Protein AF-0000000069762187 (afdb_homodimer)

pLDDT: mean 85.3, std 19.27, range [26.23, 98.12]

Solvent-accessible surface area (backbone atoms only — not comparable to full-atom values): 10262 Å² total; per-residue (Å²): 130,80,72,74,72,87,54,80,56,57,68,64,55,54,46,49,44,20,50,50,36,37,55,26,63,79,28,86,85,32,44,33,65,67,58,53,38,57,59,43,38,56,59,40,73,83,65,48,55,64,58,53,52,53,52,41,66,73,34,62,72,37,28,42,82,42,80,40,71,62,80,96,56,56,38,64,22,38,30,64,42,63,66,64,68,36,63,76,116,128,78,78,73,70,86,52,80,56,57,67,64,55,54,48,49,44,19,51,51,36,37,56,26,63,79,28,84,86,32,44,33,64,68,58,53,38,59,58,45,41,56,59,40,74,83,66,48,56,64,59,52,50,54,53,40,67,73,34,62,71,36,30,42,81,42,80,39,71,62,80,95,57,55,39,65,22,38,30,64,42,64,64,67,71,34,61,80,119

InterPro domains:
  IPR038876 Ecto-NOX disulfide-thiol exchanger 1/2 [PTHR16001] (3-88)
  IPR060245 Ecto-NOX disulfide-thiol exchanger 1/2, C-terminal helix-turn-helix domain [PF27602] (10-77)

Sequence (178 aa):
MEKRSHGLKSEKEALLIGIISTFLHVHPFGANIEYLWSYMQQLDSKISANEIETLLMRLPRMFKQEFTGVGATLEKRWKLCAFEGIKTAMEKRSHGLKSEKEALLIGIISTFLHVHPFGANIEYLWSYMQQLDSKISANEIETLLMRLPRMFKQEFTGVGATLEKRWKLCAFEGIKTA

Secondary structure (DSSP, 8-state):
--------S-HHHHHHHHHHHHHHHT-TT-B-HHHHHHHHHTT-TT--HHHHHHHHHT-TTTEEEEEESSGGG-EEEEEE-TTGGGS--/--------S-HHHHHHHHHHHHHHHT-TT-B-HHHHHHHHHTT-TT--HHHHHHHHHT-TTTEEEEEESSGGG-EEEEEE-TTTTTS--

Nearest PDB structures (foldseek):
  6dk4-assembly1_A  TM=8.066E-01  e=3.860E-02  Campylobacter jejuni
  4lmy-assembly1_B  TM=7.354E-01  e=7.936E-02  Streptococcus pyogenes NS88.2
  2o03-assembly1_A-2  TM=7.234E-01  e=1.101E-01  Mycobacterium tuberculosis
  4i7h-assembly1_A  TM=7.297E-01  e=1.340E-01  Streptococcus pyogenes MGAS315
  4ray-assembly1_A  TM=6.868E-01  e=1.528E-01  Magnetospirillum gryphiswaldense MSR-1 v2

Radius of gyration: 17.26 Å; Cα contacts (8 Å, |Δi|>4): 233; chains: 2; bounding box: 38×64×40 Å

Organism: Rousettus aegyptiacus (NCBI:txid9407)

Structure (mmCIF, N/CA/C/O backbone):
data_AF-0000000069762187-model_v1
#
loop_
_entity.id
_entity.type
_entity.pdbx_description
1 polymer 'Ecto-NOX disulfide-thiol exchanger 1'
#
loop_
_atom_site.group_PDB
_atom_site.id
_atom_site.type_symbol
_atom_site.label_atom_id
_atom_site.label_alt_id
_atom_site.label_comp_id
_atom_site.label_asym_id
_atom_site.label_entity_id
_atom_site.label_seq_id
_atom_site.pdbx_PDB_ins_code
_atom_site.Cartn_x
_atom_site.Cartn_y
_atom_site.Cartn_z
_atom_site.occupancy
_atom_site.B_iso_or_equiv
_atom_site.auth_seq_id
_atom_site.auth_comp_id
_atom_site.auth_asym_id
_atom_site.auth_atom_id
_atom_site.pdbx_PDB_model_num
ATOM 1 N N . MET A 1 1 ? 20.609 -14.359 21.047 1 26.23 1 MET A N 1
ATOM 2 C CA . MET A 1 1 ? 20.906 -13 20.609 1 26.23 1 MET A CA 1
ATOM 3 C C . MET A 1 1 ? 19.859 -12.508 19.609 1 26.23 1 MET A C 1
ATOM 5 O O . MET A 1 1 ? 19.656 -13.125 18.562 1 26.23 1 MET A O 1
ATOM 9 N N . GLU A 1 2 ? 18.688 -12.008 20.047 1 29.98 2 GLU A N 1
ATOM 10 C CA . GLU A 1 2 ? 17.438 -11.836 19.312 1 29.98 2 GLU A CA 1
ATOM 11 C C . GLU A 1 2 ? 17.609 -10.852 18.156 1 29.98 2 GLU A C 1
ATOM 13 O O . GLU A 1 2 ? 18.047 -9.719 18.359 1 29.98 2 GLU A O 1
ATOM 18 N N . LYS A 1 3 ? 18.25 -11.383 17.062 1 32.78 3 LYS A N 1
ATOM 19 C CA . LYS A 1 3 ? 18.562 -10.562 15.898 1 32.78 3 LYS A CA 1
ATOM 20 C C . LYS A 1 3 ? 17.516 -9.477 15.688 1 32.78 3 LYS A C 1
ATOM 22 O O . LYS A 1 3 ? 16.312 -9.75 15.742 1 32.78 3 LYS A O 1
ATOM 27 N N . ARG A 1 4 ? 17.75 -8.391 16.188 1 33.75 4 ARG A N 1
ATOM 28 C CA . ARG A 1 4 ? 17.016 -7.141 16.016 1 33.75 4 ARG A CA 1
ATOM 29 C C . ARG A 1 4 ? 16.547 -6.984 14.578 1 33.75 4 ARG A C 1
ATOM 31 O O . ARG A 1 4 ? 17.359 -6.766 13.672 1 33.75 4 ARG A O 1
ATOM 38 N N . SER A 1 5 ? 15.828 -7.902 14.055 1 37.94 5 SER A N 1
ATOM 39 C CA . SER A 1 5 ? 15.258 -7.82 12.711 1 37.94 5 SER A CA 1
ATOM 40 C C . SER A 1 5 ? 14.945 -6.375 12.328 1 37.94 5 SER A C 1
ATOM 42 O O . SER A 1 5 ? 14.289 -5.652 13.078 1 37.94 5 SER A O 1
ATOM 44 N N . HIS A 1 6 ? 15.836 -5.594 11.828 1 39.47 6 HIS A N 1
ATOM 45 C CA . HIS A 1 6 ? 15.883 -4.25 11.258 1 39.47 6 HIS A CA 1
ATOM 46 C C . HIS A 1 6 ? 14.609 -3.936 10.484 1 39.47 6 HIS A C 1
ATOM 48 O O . HIS A 1 6 ? 14.594 -4.008 9.25 1 39.47 6 HIS A O 1
ATOM 54 N N . GLY A 1 7 ? 13.547 -4.516 10.695 1 43 7 GLY A N 1
ATOM 55 C CA . GLY A 1 7 ? 12.219 -4.586 10.125 1 43 7 GLY A CA 1
ATOM 56 C C . GLY A 1 7 ? 11.586 -3.223 9.906 1 43 7 GLY A C 1
ATOM 57 O O . GLY A 1 7 ? 12.109 -2.211 10.375 1 43 7 GLY A O 1
ATOM 58 N N . LEU A 1 8 ? 10.609 -3.193 8.859 1 53.66 8 LEU A N 1
ATOM 59 C CA . LEU A 1 8 ? 9.797 -1.998 8.664 1 53.66 8 LEU A CA 1
ATOM 60 C C . LEU A 1 8 ? 9.492 -1.324 10 1 53.66 8 LEU A C 1
ATOM 62 O O . LEU A 1 8 ? 9.148 -1.995 10.977 1 53.66 8 LEU A O 1
ATOM 66 N N . LYS A 1 9 ? 10.234 -0.37 10.516 1 60.59 9 LYS A N 1
ATOM 67 C CA . LYS A 1 9 ? 9.719 0.243 11.734 1 60.59 9 LYS A CA 1
ATOM 68 C C . LYS A 1 9 ? 8.273 -0.166 11.992 1 60.59 9 LYS A C 1
ATOM 70 O O . LYS A 1 9 ? 7.699 -0.95 11.227 1 60.59 9 LYS A O 1
ATOM 75 N N . SER A 1 10 ? 7.191 0.671 12.258 1 76.31 10 SER A N 1
ATOM 76 C CA . SER A 1 10 ? 5.875 0.493 12.859 1 76.31 10 SER A CA 1
ATOM 77 C C . SER A 1 10 ? 4.91 -0.184 11.891 1 76.31 10 SER A C 1
ATOM 79 O O . SER A 1 10 ? 4.805 0.219 10.734 1 76.31 10 SER A O 1
ATOM 81 N N . GLU A 1 11 ? 4.559 -1.462 12.172 1 83.62 11 GLU A N 1
ATOM 82 C CA . GLU A 1 11 ? 3.482 -2.146 11.461 1 83.62 11 GLU A CA 1
ATOM 83 C C . GLU A 1 11 ? 2.32 -1.198 11.172 1 83.62 11 GLU A C 1
ATOM 85 O O . GLU A 1 11 ? 1.659 -1.312 10.141 1 83.62 11 GLU A O 1
ATOM 90 N N . LYS A 1 12 ? 2.191 -0.27 12.078 1 85.31 12 LYS A N 1
ATOM 91 C CA . LYS A 1 12 ? 1.136 0.718 11.875 1 85.31 12 LYS A CA 1
ATOM 92 C C . LYS A 1 12 ? 1.424 1.592 10.656 1 85.31 12 LYS A C 1
ATOM 94 O O . LYS A 1 12 ? 0.527 1.866 9.859 1 85.31 12 LYS A O 1
ATOM 99 N N . GLU A 1 13 ? 2.65 1.965 10.539 1 90.12 13 GLU A N 1
ATOM 100 C CA . GLU A 1 13 ? 3.033 2.781 9.391 1 90.12 13 GLU A CA 1
ATOM 101 C C . GLU A 1 13 ? 2.906 1.995 8.094 1 90.12 13 GLU A C 1
ATOM 103 O O . GLU A 1 13 ? 2.432 2.523 7.086 1 90.12 13 GLU A O 1
ATOM 108 N N . ALA A 1 14 ? 3.379 0.746 8.156 1 92.81 14 ALA A N 1
ATOM 109 C CA . ALA A 1 14 ? 3.24 -0.112 6.98 1 92.81 14 ALA A CA 1
ATOM 110 C C . ALA A 1 14 ? 1.775 -0.26 6.582 1 92.81 14 ALA A C 1
ATOM 112 O O . ALA A 1 14 ? 1.44 -0.198 5.395 1 92.81 14 ALA A O 1
ATOM 113 N N . LEU A 1 15 ? 0.919 -0.432 7.57 1 92.56 15 LEU A N 1
ATOM 114 C CA . LEU A 1 15 ? -0.514 -0.539 7.324 1 92.56 15 LEU A CA 1
ATOM 115 C C . LEU A 1 15 ? -1.047 0.727 6.66 1 92.56 15 LEU A C 1
ATOM 117 O O . LEU A 1 15 ? -1.783 0.654 5.672 1 92.56 15 LEU A O 1
ATOM 121 N N . LEU A 1 16 ? -0.635 1.864 7.148 1 94.25 16 LEU A N 1
ATOM 122 C CA . LEU A 1 16 ? -1.081 3.135 6.59 1 94.25 16 LEU A CA 1
ATOM 123 C C . LEU A 1 16 ? -0.615 3.283 5.145 1 94.25 16 LEU A C 1
ATOM 125 O O . LEU A 1 16 ? -1.393 3.682 4.273 1 94.25 16 LEU A O 1
ATOM 129 N N . ILE A 1 17 ? 0.61 2.914 4.887 1 96.06 17 ILE A N 1
ATOM 130 C CA . ILE A 1 17 ? 1.164 3.018 3.543 1 96.06 17 ILE A CA 1
ATOM 131 C C . ILE A 1 17 ? 0.35 2.152 2.582 1 96.06 17 ILE A C 1
ATOM 133 O O . ILE A 1 17 ? -0.03 2.605 1.5 1 96.06 17 ILE A O 1
ATOM 137 N N . GLY A 1 18 ? 0.101 0.895 2.973 1 96.94 18 GLY A N 1
ATOM 138 C CA . GLY A 1 18 ? -0.66 -0.008 2.125 1 96.94 18 GLY A CA 1
ATOM 139 C C . GLY A 1 18 ? -2.064 0.488 1.835 1 96.94 18 GLY A C 1
ATOM 140 O O . GLY A 1 18 ? -2.506 0.482 0.684 1 96.94 18 GLY A O 1
ATOM 141 N N . ILE A 1 19 ? -2.734 0.989 2.869 1 96.56 19 ILE A N 1
ATOM 142 C CA . ILE A 1 19 ? -4.125 1.407 2.748 1 96.56 19 ILE A CA 1
ATOM 143 C C . ILE A 1 19 ? -4.207 2.699 1.937 1 96.56 19 ILE A C 1
ATOM 145 O O . ILE A 1 19 ? -5.035 2.818 1.03 1 96.56 19 ILE A O 1
ATOM 149 N N . ILE A 1 20 ? -3.322 3.607 2.225 1 97.69 20 ILE A N 1
ATOM 150 C CA . ILE A 1 20 ? -3.332 4.879 1.511 1 97.69 20 ILE A CA 1
ATOM 151 C C . ILE A 1 20 ? -2.988 4.648 0.041 1 97.69 20 ILE A C 1
ATOM 153 O O . ILE A 1 20 ? -3.598 5.25 -0.847 1 97.69 20 ILE A O 1
ATOM 157 N N . SER A 1 21 ? -2.014 3.789 -0.252 1 97.81 21 SER A N 1
ATOM 158 C CA . SER A 1 21 ? -1.661 3.467 -1.631 1 97.81 21 SER A CA 1
ATOM 159 C C . SER A 1 21 ? -2.857 2.902 -2.391 1 97.81 21 SER A C 1
ATOM 161 O O . SER A 1 21 ? -3.137 3.318 -3.516 1 97.81 21 SER A O 1
ATOM 163 N N . THR A 1 22 ? -3.555 1.938 -1.767 1 97.75 22 THR A N 1
ATOM 164 C CA . THR A 1 22 ? -4.727 1.335 -2.389 1 97.75 22 THR A CA 1
ATOM 165 C C . THR A 1 22 ? -5.805 2.387 -2.645 1 97.75 22 THR A C 1
ATOM 167 O O . THR A 1 22 ? -6.383 2.436 -3.732 1 97.75 22 THR A O 1
ATOM 170 N N . PHE A 1 23 ? -6.012 3.271 -1.625 1 97.75 23 PHE A N 1
ATOM 171 C CA . PHE A 1 23 ? -7.02 4.324 -1.696 1 97.75 23 PHE A CA 1
ATOM 172 C C . PHE A 1 23 ? -6.715 5.289 -2.834 1 97.75 23 PHE A C 1
ATOM 174 O O . PHE A 1 23 ? -7.59 5.602 -3.643 1 97.75 23 PHE A O 1
ATOM 181 N N . LEU A 1 24 ? -5.496 5.711 -2.949 1 98.12 24 LEU A N 1
ATOM 182 C CA . LEU A 1 24 ? -5.121 6.715 -3.941 1 98.12 24 LEU A CA 1
ATOM 183 C C . LEU A 1 24 ? -5.051 6.098 -5.336 1 98.12 24 LEU A C 1
ATOM 185 O O . LEU A 1 24 ? -5.254 6.789 -6.336 1 98.12 24 LEU A O 1
ATOM 189 N N . HIS A 1 25 ? -4.816 4.812 -5.402 1 97.31 25 HIS A N 1
ATOM 190 C CA . HIS A 1 25 ? -4.781 4.145 -6.699 1 97.31 25 HIS A CA 1
ATOM 191 C C . HIS A 1 25 ? -6.137 4.227 -7.395 1 97.31 25 HIS A C 1
ATOM 193 O O . HIS A 1 25 ? -6.203 4.34 -8.625 1 97.31 25 HIS A O 1
ATOM 199 N N . VAL A 1 26 ? -7.168 4.16 -6.633 1 96.88 26 VAL A N 1
ATOM 200 C CA . VAL A 1 26 ? -8.5 4.203 -7.223 1 96.88 26 VAL A CA 1
ATOM 201 C C . VAL A 1 26 ? -8.984 5.652 -7.309 1 96.88 26 VAL A C 1
ATOM 203 O O . VAL A 1 26 ? -10.125 5.914 -7.688 1 96.88 26 VAL A O 1
ATOM 206 N N . HIS A 1 27 ? -8.203 6.617 -6.914 1 96.81 27 HIS A N 1
ATOM 207 C CA . HIS A 1 27 ? -8.422 8.055 -7.035 1 96.81 27 HIS A CA 1
ATOM 208 C C . HIS A 1 27 ? -7.324 8.711 -7.859 1 96.81 27 HIS A C 1
ATOM 210 O O . HIS A 1 27 ? -6.473 9.422 -7.316 1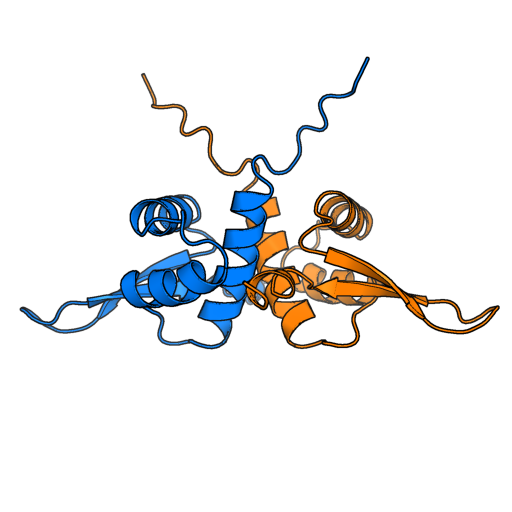 96.81 27 HIS A O 1
ATOM 216 N N . PRO A 1 28 ? -7.305 8.594 -9.164 1 94.44 28 PRO A N 1
ATOM 217 C CA . PRO A 1 28 ? -6.203 9.055 -10.016 1 94.44 28 PRO A CA 1
ATOM 218 C C . PRO A 1 28 ? -6.055 10.57 -10.023 1 94.44 28 PRO A C 1
ATOM 220 O O . PRO A 1 28 ? -5.004 11.086 -10.414 1 94.44 28 PRO A O 1
ATOM 223 N N . PHE A 1 29 ? -7.027 11.219 -9.516 1 94.81 29 PHE A N 1
ATOM 224 C CA . PHE A 1 29 ? -6.984 12.68 -9.516 1 94.81 29 PHE A CA 1
ATOM 225 C C . PHE A 1 29 ? -6.539 13.203 -8.156 1 94.81 29 PHE A C 1
ATOM 227 O O . PHE A 1 29 ? -6.559 14.414 -7.914 1 94.81 29 PHE A O 1
ATOM 234 N N . GLY A 1 30 ? -6.266 12.289 -7.254 1 97.06 30 GLY A N 1
ATOM 235 C CA . GLY A 1 30 ? -5.777 12.68 -5.941 1 97.06 30 GLY A CA 1
ATOM 236 C C . GLY A 1 30 ? -6.883 12.859 -4.918 1 97.06 30 GLY A C 1
ATOM 237 O O . GLY A 1 30 ? -8.062 12.75 -5.254 1 97.06 30 GLY A O 1
ATOM 238 N N . ALA A 1 31 ? -6.5 13.062 -3.713 1 97.69 31 ALA A N 1
ATOM 239 C CA . ALA A 1 31 ? -7.395 13.297 -2.582 1 97.69 31 ALA A CA 1
ATOM 240 C C . ALA A 1 31 ? -6.758 14.242 -1.563 1 97.69 31 ALA A C 1
ATOM 242 O O . ALA A 1 31 ? -5.539 14.242 -1.389 1 97.69 31 ALA A O 1
ATOM 243 N N . ASN A 1 32 ? -7.547 15.023 -0.969 1 96.88 32 ASN A N 1
ATOM 244 C CA . ASN A 1 32 ? -7.023 15.883 0.085 1 96.88 32 ASN A CA 1
ATOM 245 C C . ASN A 1 32 ? -6.848 15.125 1.396 1 96.88 32 ASN A C 1
ATOM 247 O O . ASN A 1 32 ? -7.32 14 1.534 1 96.88 32 ASN A O 1
ATOM 251 N N . ILE A 1 33 ? -6.172 15.711 2.215 1 97.38 33 ILE A N 1
ATOM 252 C CA . ILE A 1 33 ? -5.816 15.07 3.475 1 97.38 33 ILE A CA 1
ATOM 253 C C . ILE A 1 33 ? -7.082 14.727 4.258 1 97.38 33 ILE A C 1
ATOM 255 O O . ILE A 1 33 ? -7.137 13.703 4.945 1 97.38 33 ILE A O 1
ATOM 259 N N . GLU A 1 34 ? -8.094 15.578 4.219 1 96.75 34 GLU A N 1
ATOM 260 C CA . GLU A 1 34 ? -9.328 15.352 4.969 1 96.75 34 GLU A CA 1
ATOM 261 C C . GLU A 1 34 ? -10.039 14.094 4.488 1 96.75 34 GLU A C 1
ATOM 263 O O . GLU A 1 34 ? -10.609 13.352 5.293 1 96.75 34 GLU A O 1
ATOM 268 N N . TYR A 1 35 ? -9.984 13.977 3.236 1 96.94 35 TYR A N 1
ATOM 269 C CA . TYR A 1 35 ? -10.609 12.781 2.674 1 96.94 35 TYR A CA 1
ATOM 270 C C . TYR A 1 35 ? -9.852 11.523 3.088 1 96.94 35 TYR A C 1
ATOM 272 O O . TYR A 1 35 ? -10.469 10.531 3.488 1 96.94 35 TYR A O 1
ATOM 280 N N . LEU A 1 36 ? -8.609 11.523 3.008 1 97.56 36 LEU A N 1
ATOM 281 C CA . LEU A 1 36 ? -7.785 10.422 3.479 1 97.56 36 LEU A CA 1
ATOM 282 C C . LEU A 1 36 ? -8.047 10.133 4.953 1 97.56 36 LEU A C 1
ATOM 284 O O . LEU A 1 36 ? -8.227 8.977 5.344 1 97.56 36 LEU A O 1
ATOM 288 N N . TRP A 1 37 ? -8.086 11.18 5.734 1 97.56 37 TRP A N 1
ATOM 289 C CA . TRP A 1 37 ? -8.281 11.07 7.176 1 97.56 37 TRP A CA 1
ATOM 290 C C . TRP A 1 37 ? -9.633 10.438 7.492 1 97.56 37 TRP A C 1
ATOM 292 O O . TRP A 1 37 ? -9.734 9.57 8.367 1 97.56 37 TRP A O 1
ATOM 302 N N . SER A 1 38 ? -10.641 10.867 6.785 1 96.81 38 SER A N 1
ATOM 303 C CA . SER A 1 38 ? -11.969 10.305 6.98 1 96.81 38 SER A CA 1
ATOM 304 C C . SER A 1 38 ? -11.969 8.789 6.758 1 96.81 38 SER A C 1
ATOM 306 O O . SER A 1 38 ? -12.586 8.047 7.527 1 96.81 38 SER A O 1
ATOM 308 N N . TYR A 1 39 ? -11.344 8.414 5.766 1 94.38 39 TYR A N 1
ATOM 309 C CA . TYR A 1 39 ? -11.258 6.992 5.453 1 94.38 39 TYR A CA 1
ATOM 310 C C . TYR A 1 39 ? -10.484 6.238 6.527 1 94.38 39 TYR A C 1
ATOM 312 O O . TYR A 1 39 ? -10.906 5.168 6.969 1 94.38 39 TYR A O 1
ATOM 320 N N . MET A 1 40 ? -9.352 6.801 7.027 1 93.81 40 MET A N 1
ATOM 321 C CA . MET A 1 40 ? -8.492 6.148 8.008 1 93.81 40 MET A CA 1
ATOM 322 C C . MET A 1 40 ? -9.18 6.047 9.359 1 93.81 40 MET A C 1
ATOM 324 O O . MET A 1 40 ? -8.898 5.141 10.148 1 93.81 40 MET A O 1
ATOM 328 N N . GLN A 1 41 ? -10.07 6.926 9.688 1 93 41 GLN A N 1
ATOM 329 C CA . GLN A 1 41 ? -10.797 6.918 10.953 1 93 41 GLN A CA 1
ATOM 330 C C . GLN A 1 41 ? -11.609 5.633 11.117 1 93 41 GLN A C 1
ATOM 332 O O . GLN A 1 41 ? -11.82 5.164 12.242 1 93 41 GLN A O 1
ATOM 337 N N . GLN A 1 42 ? -12.047 5.121 10.016 1 87.81 42 GLN A N 1
ATOM 338 C CA . GLN A 1 42 ? -12.773 3.857 10.07 1 87.81 42 GLN A CA 1
ATOM 339 C C . GLN A 1 42 ? -11.859 2.715 10.5 1 87.81 42 GLN A C 1
ATOM 341 O O . GLN A 1 42 ? -12.32 1.726 11.07 1 87.81 42 GLN A O 1
ATOM 346 N N . LEU A 1 43 ? -10.594 2.811 10.219 1 81.69 43 LEU A N 1
ATOM 347 C CA . LEU A 1 43 ? -9.609 1.795 10.57 1 81.69 43 LEU A CA 1
ATOM 348 C C . LEU A 1 43 ? -9.117 1.984 12 1 81.69 43 LEU A C 1
ATOM 350 O O . LEU A 1 43 ? -9.07 1.025 12.773 1 81.69 43 LEU A O 1
ATOM 354 N N . ASP A 1 44 ? -8.688 3.129 12.367 1 87.12 44 ASP A N 1
ATOM 355 C CA . ASP A 1 44 ? -8.148 3.512 13.664 1 87.12 44 ASP A CA 1
ATOM 356 C C . ASP A 1 44 ? -8.469 4.973 13.984 1 87.12 44 ASP A C 1
ATOM 358 O O . ASP A 1 44 ? -7.891 5.883 13.383 1 87.12 44 ASP A O 1
ATOM 362 N N . SER A 1 45 ? -9.266 5.164 14.969 1 91.75 45 SER A N 1
ATOM 363 C CA . SER A 1 45 ? -9.75 6.496 15.312 1 91.75 45 SER A CA 1
ATOM 364 C C . SER A 1 45 ? -8.633 7.359 15.891 1 91.75 45 SER A C 1
ATOM 366 O O . SER A 1 45 ? -8.789 8.578 16.016 1 91.75 45 SER A O 1
ATOM 368 N N 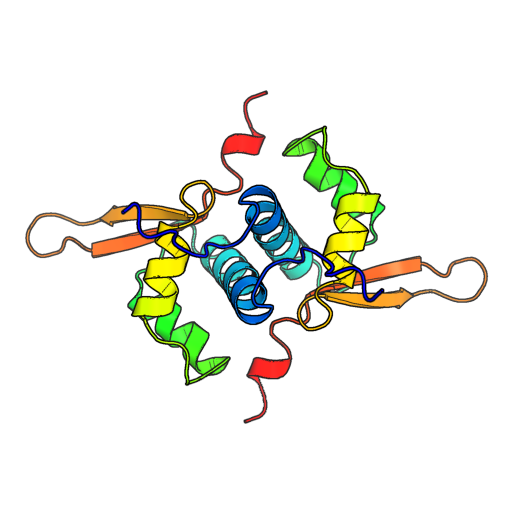. LYS A 1 46 ? -7.543 6.723 16.25 1 93.25 46 LYS A N 1
ATOM 369 C CA . LYS A 1 46 ? -6.453 7.461 16.891 1 93.25 46 LYS A CA 1
ATOM 370 C C . LYS A 1 46 ? -5.57 8.141 15.844 1 93.25 46 LYS A C 1
ATOM 372 O O . LYS A 1 46 ? -4.738 8.984 16.188 1 93.25 46 LYS A O 1
ATOM 377 N N . ILE A 1 47 ? -5.715 7.773 14.578 1 93.56 47 ILE A N 1
ATOM 378 C CA . ILE A 1 47 ? -4.879 8.305 13.508 1 93.56 47 ILE A CA 1
ATOM 379 C C . ILE A 1 47 ? -5.25 9.766 13.242 1 93.56 47 ILE A C 1
ATOM 381 O O . ILE A 1 47 ? -6.422 10.086 13.023 1 93.56 47 ILE A O 1
ATOM 385 N N . SER A 1 48 ? -4.301 10.641 13.25 1 96.44 48 SER A N 1
ATOM 386 C CA . SER A 1 48 ? -4.562 12.055 12.992 1 96.44 48 SER A CA 1
ATOM 387 C C . SER A 1 48 ? -4.246 12.414 11.547 1 96.44 48 SER A C 1
ATOM 389 O O . SER A 1 48 ? -3.473 11.727 10.883 1 96.44 48 SER A O 1
ATOM 391 N N . ALA A 1 49 ? -4.781 13.555 11.156 1 97.19 49 ALA A N 1
ATOM 392 C CA . ALA A 1 49 ? -4.473 14.094 9.836 1 97.19 49 ALA A CA 1
ATOM 393 C C . ALA A 1 49 ? -2.984 14.414 9.711 1 97.19 49 ALA A C 1
ATOM 395 O O . ALA A 1 49 ? -2.389 14.211 8.648 1 97.19 49 ALA A O 1
ATOM 396 N N . ASN A 1 50 ? -2.418 14.875 10.75 1 97.12 50 ASN A N 1
ATOM 397 C CA . ASN A 1 50 ? -1.002 15.227 10.758 1 97.12 50 ASN A CA 1
ATOM 398 C C . ASN A 1 50 ? -0.119 13.992 10.555 1 97.12 50 ASN A C 1
ATOM 400 O O . ASN A 1 50 ? 0.905 14.07 9.875 1 97.12 50 ASN A O 1
ATOM 404 N N . GLU A 1 51 ? -0.483 12.898 11.172 1 94.62 51 GLU A N 1
ATOM 405 C CA . GLU A 1 51 ? 0.253 11.648 10.984 1 94.62 51 GLU A CA 1
ATOM 406 C C . GLU A 1 51 ? 0.254 11.219 9.523 1 94.62 51 GLU A C 1
ATOM 408 O O . GLU A 1 51 ? 1.283 10.789 8.992 1 94.62 51 GLU A O 1
ATOM 413 N N . ILE A 1 52 ? -0.892 11.391 8.914 1 97.12 52 ILE A N 1
ATOM 414 C CA . ILE A 1 52 ? -1.023 11.016 7.516 1 97.12 52 ILE A CA 1
ATOM 415 C C . ILE A 1 52 ? -0.161 11.93 6.652 1 97.12 52 ILE A C 1
ATOM 417 O O . ILE A 1 52 ? 0.624 11.461 5.824 1 97.12 52 ILE A O 1
ATOM 421 N N . GLU A 1 53 ? -0.303 13.172 6.859 1 97.06 53 GLU A N 1
ATOM 422 C CA . GLU A 1 53 ? 0.426 14.156 6.062 1 97.06 53 GLU A CA 1
ATOM 423 C C . GLU A 1 53 ? 1.935 13.977 6.211 1 97.06 53 GLU A C 1
ATOM 425 O O . GLU A 1 53 ? 2.668 14.008 5.219 1 97.06 53 GLU A O 1
ATOM 430 N N . THR A 1 54 ? 2.395 13.828 7.441 1 95.81 54 THR A N 1
ATOM 431 C CA . THR A 1 54 ? 3.816 13.633 7.703 1 95.81 54 THR A CA 1
ATOM 432 C C . THR A 1 54 ? 4.332 12.383 6.996 1 95.81 54 THR A C 1
ATOM 434 O O . THR A 1 54 ? 5.43 12.391 6.434 1 95.81 54 THR A O 1
ATOM 437 N N . LEU A 1 55 ? 3.572 11.328 7.09 1 94.06 55 LEU A N 1
ATOM 438 C CA . LEU A 1 55 ? 3.934 10.086 6.426 1 94.06 55 LEU A CA 1
ATOM 439 C C . LEU A 1 55 ? 4.102 10.297 4.922 1 94.06 55 LEU A C 1
ATOM 441 O O . LEU A 1 55 ? 5.098 9.867 4.34 1 94.06 55 LEU A O 1
ATOM 445 N N . LEU A 1 56 ? 3.166 10.984 4.305 1 96.81 56 LEU A N 1
ATOM 446 C CA . LEU A 1 56 ? 3.197 11.203 2.863 1 96.81 56 LEU A CA 1
ATOM 447 C C . LEU A 1 56 ? 4.379 12.086 2.475 1 96.81 56 LEU A C 1
ATOM 449 O O . LEU A 1 56 ? 5.035 11.844 1.458 1 96.81 56 LEU A O 1
ATOM 453 N N . MET A 1 57 ? 4.668 13.039 3.279 1 95.5 57 MET A N 1
ATOM 454 C CA . MET A 1 57 ? 5.762 13.961 3 1 95.5 57 MET A CA 1
ATOM 455 C C . MET A 1 57 ? 7.105 13.242 3.045 1 95.5 57 MET A C 1
ATOM 457 O O . MET A 1 57 ? 8.031 13.602 2.312 1 95.5 57 MET A O 1
ATOM 461 N N . ARG A 1 58 ? 7.148 12.273 3.834 1 94 58 ARG A N 1
ATOM 462 C CA . ARG A 1 58 ? 8.398 11.539 4.023 1 94 58 ARG A CA 1
ATOM 463 C C . ARG A 1 58 ? 8.625 10.539 2.893 1 94 58 ARG A C 1
ATOM 465 O O . ARG A 1 58 ? 9.711 9.977 2.766 1 94 58 ARG A O 1
ATOM 472 N N . LEU A 1 59 ? 7.668 10.32 2.062 1 93.62 59 LEU A N 1
ATOM 473 C CA . LEU A 1 59 ? 7.77 9.336 0.993 1 93.62 59 LEU A CA 1
ATOM 474 C C . LEU A 1 59 ? 7.477 9.977 -0.362 1 93.62 59 LEU A C 1
ATOM 476 O O . LEU A 1 59 ? 6.527 9.578 -1.045 1 93.62 59 LEU A O 1
ATOM 480 N N . PRO A 1 60 ? 8.375 10.844 -0.818 1 93 60 PRO A N 1
ATOM 481 C CA . PRO A 1 60 ? 8.102 11.617 -2.029 1 93 60 PRO A CA 1
ATOM 482 C C . PRO A 1 60 ? 8.195 10.781 -3.303 1 93 60 PRO A C 1
ATOM 484 O O . PRO A 1 60 ? 7.738 11.211 -4.363 1 93 60 PRO A O 1
ATOM 487 N N . ARG A 1 61 ? 8.766 9.641 -3.285 1 90.94 61 ARG A N 1
ATOM 488 C CA . ARG A 1 61 ? 8.781 8.758 -4.449 1 90.94 61 ARG A CA 1
ATOM 489 C C . ARG A 1 61 ? 7.465 8.008 -4.594 1 90.94 61 ARG A C 1
ATOM 491 O O . ARG A 1 61 ? 7.195 7.41 -5.637 1 90.94 61 ARG A O 1
ATOM 498 N N . MET A 1 62 ? 6.664 8.031 -3.598 1 94.88 62 MET A N 1
ATOM 499 C CA . MET A 1 62 ? 5.406 7.297 -3.596 1 94.88 62 MET A CA 1
ATOM 500 C C . MET A 1 62 ? 4.219 8.25 -3.705 1 94.88 62 MET A C 1
ATOM 502 O O . MET A 1 62 ? 3.23 7.941 -4.375 1 94.88 62 MET A O 1
ATOM 506 N N . PHE A 1 63 ? 4.438 9.352 -2.965 1 96.88 63 PHE A N 1
ATOM 507 C CA . PHE A 1 63 ? 3.314 10.273 -2.875 1 96.88 63 PHE A CA 1
ATOM 508 C C . PHE A 1 63 ? 3.74 11.68 -3.281 1 96.88 63 PHE A C 1
ATOM 510 O O . PHE A 1 63 ? 4.758 12.188 -2.807 1 96.88 63 PHE A O 1
ATOM 517 N N . LYS A 1 64 ? 2.953 12.32 -4.094 1 96.75 64 LYS A N 1
ATOM 518 C CA . LYS A 1 64 ? 3.232 13.688 -4.539 1 96.75 64 LYS A CA 1
ATOM 519 C C . LYS A 1 64 ? 2.084 14.625 -4.184 1 96.75 64 LYS A C 1
ATOM 521 O O . LYS A 1 64 ? 0.915 14.25 -4.281 1 96.75 64 LYS A O 1
ATOM 526 N N . GLN A 1 65 ? 2.508 15.664 -3.764 1 95.44 65 GLN A N 1
ATOM 527 C CA . GLN A 1 65 ? 1.531 16.719 -3.492 1 95.44 65 GLN A CA 1
ATOM 528 C C . GLN A 1 65 ? 1.241 17.531 -4.746 1 95.44 65 GLN A C 1
ATOM 530 O O . GLN A 1 65 ? 2.154 17.859 -5.508 1 95.44 65 GLN A O 1
ATOM 535 N N . GLU A 1 66 ? -0.05 17.734 -5.023 1 94.62 66 GLU A N 1
ATOM 536 C CA . GLU A 1 66 ? -0.439 18.578 -6.148 1 94.62 66 GLU A CA 1
ATOM 537 C C . GLU A 1 66 ? -1.479 19.609 -5.727 1 94.62 66 GLU A C 1
ATOM 539 O O . GLU A 1 66 ? -2.381 19.312 -4.941 1 94.62 66 GLU A O 1
ATOM 544 N N . PHE A 1 67 ? -1.173 20.781 -6.219 1 90.75 67 PHE A N 1
ATOM 545 C CA . PHE A 1 67 ? -2.113 21.859 -5.941 1 90.75 67 PHE A CA 1
ATOM 546 C C . PHE A 1 67 ? -3.104 22.031 -7.09 1 90.75 67 PHE A C 1
ATOM 548 O O . PHE A 1 67 ? -2.723 21.969 -8.258 1 90.75 67 PHE A O 1
ATOM 555 N N . THR A 1 68 ? -4.348 21.953 -6.699 1 86.19 68 THR A N 1
ATOM 556 C CA . THR A 1 68 ? -5.391 22.188 -7.691 1 86.19 68 THR A CA 1
ATOM 557 C C . THR A 1 68 ? -6.211 23.422 -7.332 1 86.19 68 THR A C 1
ATOM 559 O O . THR A 1 68 ? -6.266 23.828 -6.168 1 86.19 68 THR A O 1
ATOM 562 N N . GLY A 1 69 ? -6.754 24.031 -8.445 1 83.06 69 GLY A N 1
ATOM 563 C CA . GLY A 1 69 ? -7.57 25.219 -8.219 1 83.06 69 GLY A CA 1
ATOM 564 C C . GLY A 1 69 ? -6.828 26.516 -8.477 1 83.06 69 GLY A C 1
ATOM 565 O O . GLY A 1 69 ? -5.738 26.516 -9.055 1 83.06 69 GLY A O 1
ATOM 566 N N . VAL A 1 70 ? -7.539 27.469 -8.523 1 83.31 70 VAL A N 1
ATOM 567 C CA . VAL A 1 70 ? -6.98 28.797 -8.773 1 83.31 70 VAL A CA 1
ATOM 568 C C . VAL A 1 70 ? -7.355 29.734 -7.629 1 83.31 70 VAL A C 1
ATOM 570 O O . VAL A 1 70 ? -8.477 29.688 -7.109 1 83.31 70 VAL A O 1
ATOM 573 N N . GLY A 1 71 ? -6.336 30.516 -7.176 1 82.44 71 GLY A N 1
ATOM 574 C CA . GLY A 1 71 ? -6.578 31.562 -6.199 1 82.44 71 GLY A CA 1
ATOM 575 C C . GLY A 1 71 ? -7.047 31.031 -4.855 1 82.44 71 GLY A C 1
ATOM 576 O O . GLY A 1 71 ? -6.41 30.156 -4.273 1 82.44 71 GLY A O 1
ATOM 577 N N . ALA A 1 72 ? -8.25 31.5 -4.41 1 81.75 72 ALA A N 1
ATOM 578 C CA . ALA A 1 72 ? -8.82 31.203 -3.102 1 81.75 72 ALA A CA 1
ATOM 579 C C . ALA A 1 72 ? -9.258 29.734 -3.01 1 81.75 72 ALA A C 1
ATOM 581 O O . ALA A 1 72 ? -9.461 29.219 -1.913 1 81.75 72 ALA A O 1
ATOM 582 N N . THR A 1 73 ? -9.344 29 -4.164 1 81.69 73 THR A N 1
ATOM 583 C CA . THR A 1 73 ? -9.859 27.641 -4.195 1 81.69 73 THR A CA 1
ATOM 584 C C . THR A 1 73 ? -8.719 26.625 -4.348 1 81.69 73 THR A C 1
ATOM 586 O O . THR A 1 73 ? -8.953 25.469 -4.68 1 81.69 73 THR A O 1
ATOM 589 N N . LEU A 1 74 ? -7.484 27.062 -4.043 1 85.5 74 LEU A N 1
ATOM 590 C CA . LEU A 1 74 ? -6.34 26.156 -4.164 1 85.5 74 LEU A CA 1
ATOM 591 C C . LEU A 1 74 ? -6.426 25.031 -3.146 1 85.5 74 LEU A C 1
ATOM 593 O O . LEU A 1 74 ? -6.59 25.281 -1.949 1 85.5 74 LEU A O 1
ATOM 597 N N . GLU A 1 75 ? -6.617 23.797 -3.648 1 91.19 75 GLU A N 1
ATOM 598 C CA . GLU A 1 75 ? -6.699 22.609 -2.805 1 91.19 75 GLU A CA 1
ATOM 599 C C . GLU A 1 75 ? -5.465 21.734 -2.975 1 91.19 75 GLU A C 1
ATOM 601 O O . GLU A 1 75 ? -5.004 21.516 -4.094 1 91.19 75 GLU A O 1
ATOM 606 N N . LYS A 1 76 ? -4.965 21.391 -1.854 1 94.5 76 LYS A N 1
ATOM 607 C CA . LYS A 1 76 ? -3.84 20.453 -1.824 1 94.5 76 LYS A CA 1
ATOM 608 C C . LYS A 1 76 ? -4.32 19.016 -1.932 1 94.5 76 LYS A C 1
ATOM 610 O O . LYS A 1 76 ? -5.176 18.578 -1.158 1 94.5 76 LYS A O 1
ATOM 615 N N . ARG A 1 77 ? -3.834 18.312 -2.986 1 97.06 77 ARG A N 1
ATOM 616 C CA . ARG A 1 77 ? -4.211 16.906 -3.176 1 97.06 77 ARG A CA 1
ATOM 617 C C . ARG A 1 77 ? -2.98 16.016 -3.221 1 97.06 77 ARG A C 1
ATOM 619 O O . ARG A 1 77 ? -1.914 16.438 -3.676 1 97.06 77 ARG A O 1
ATOM 626 N N . TRP A 1 78 ? -3.221 14.859 -2.738 1 97.94 78 TRP A N 1
ATOM 627 C CA . TRP A 1 78 ? -2.164 13.852 -2.773 1 97.94 78 TRP A CA 1
ATOM 628 C C . TRP A 1 78 ? -2.461 12.781 -3.822 1 97.94 78 TRP A C 1
ATOM 630 O O . TRP A 1 78 ? -3.607 12.352 -3.971 1 97.94 78 TRP A O 1
ATOM 640 N N . LYS A 1 79 ? -1.403 12.375 -4.539 1 97.75 79 LYS A N 1
ATOM 641 C CA . LYS A 1 79 ? -1.496 11.352 -5.574 1 97.75 79 LYS A CA 1
ATOM 642 C C . LYS A 1 79 ? -0.462 10.25 -5.355 1 97.75 79 LYS A C 1
ATOM 644 O O . LYS A 1 79 ? 0.618 10.5 -4.82 1 97.75 79 LYS A O 1
ATOM 649 N N . LEU A 1 80 ? -0.825 9.094 -5.688 1 97.25 80 LEU A N 1
ATOM 650 C CA . LEU A 1 80 ? 0.132 7.996 -5.703 1 97.25 80 LEU A CA 1
ATOM 651 C C . LEU A 1 80 ? 0.998 8.047 -6.957 1 97.25 80 LEU A C 1
ATOM 653 O O . LEU A 1 80 ? 0.478 8.117 -8.07 1 97.25 80 LEU A O 1
ATOM 657 N N . CYS A 1 81 ? 2.303 8.078 -6.848 1 95.12 81 CYS A N 1
ATOM 658 C CA . CYS A 1 81 ? 3.188 8.117 -8.008 1 95.12 81 CYS A CA 1
ATOM 659 C C . CYS A 1 81 ? 4.1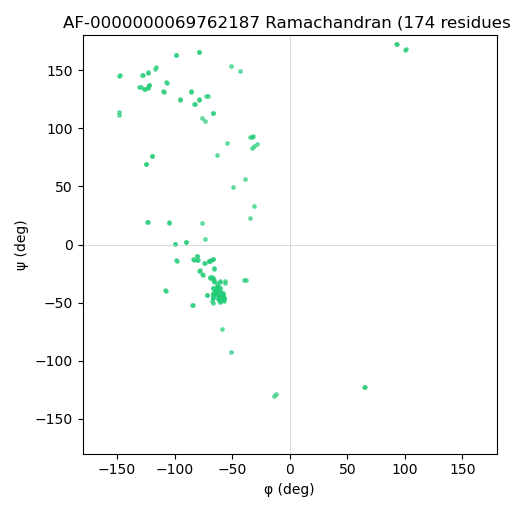68 6.949 -7.988 1 95.12 81 CYS A C 1
ATOM 661 O O . CYS A 1 81 ? 5.191 6.98 -8.672 1 95.12 81 CYS A O 1
ATOM 663 N N . ALA A 1 82 ? 3.875 5.961 -7.277 1 91.19 82 ALA A N 1
ATOM 664 C CA . ALA A 1 82 ? 4.738 4.797 -7.09 1 91.19 82 ALA A CA 1
ATOM 665 C C . ALA A 1 82 ? 4.906 4.02 -8.391 1 91.19 82 ALA A C 1
ATOM 667 O O . ALA A 1 82 ? 5.871 3.266 -8.555 1 91.19 82 ALA A O 1
ATOM 668 N N . PHE A 1 83 ? 4.047 4.152 -9.359 1 87.5 83 PHE A N 1
ATOM 669 C CA . PHE A 1 83 ? 4.066 3.381 -10.594 1 87.5 83 PHE A CA 1
ATOM 670 C C . PHE A 1 83 ? 4.727 4.172 -11.719 1 87.5 83 PHE A C 1
ATOM 672 O O . PHE A 1 83 ? 4.891 3.668 -12.828 1 87.5 83 PHE A O 1
ATOM 679 N N . GLU A 1 84 ? 4.922 5.438 -11.531 1 80.56 84 GLU A N 1
ATOM 680 C CA . GLU A 1 84 ? 5.445 6.305 -12.586 1 80.56 84 GLU A CA 1
ATOM 681 C C . GLU A 1 84 ? 6.875 5.922 -12.953 1 80.56 84 GLU A C 1
ATOM 683 O O . GLU A 1 84 ? 7.301 6.105 -14.094 1 80.56 84 GLU A O 1
ATOM 688 N N . GLY A 1 85 ? 7.676 5.477 -12.227 1 63.44 85 GLY A N 1
ATOM 689 C CA . GLY A 1 85 ? 9.023 5.074 -12.586 1 63.44 85 GLY A CA 1
ATOM 690 C C . GLY A 1 85 ? 9.078 3.732 -13.289 1 63.44 85 GLY A C 1
ATOM 691 O O . GLY A 1 85 ? 10.141 3.299 -13.734 1 63.44 85 GLY A O 1
ATOM 692 N N . ILE A 1 86 ? 8.102 2.891 -13.133 1 57.72 86 ILE A N 1
ATOM 693 C CA . ILE A 1 86 ? 8.086 1.6 -13.805 1 57.72 86 ILE A CA 1
ATOM 694 C C . ILE A 1 86 ? 8.203 1.807 -15.312 1 57.72 86 ILE A C 1
ATOM 696 O O . ILE A 1 86 ? 8.758 0.959 -16.016 1 57.72 86 ILE A O 1
ATOM 700 N N . LYS A 1 87 ? 7.727 2.877 -16.062 1 50.53 87 LYS A N 1
ATOM 701 C CA . LYS A 1 87 ? 7.75 2.994 -17.516 1 50.53 87 LYS A CA 1
ATOM 702 C C . LYS A 1 87 ? 9.18 2.916 -18.047 1 50.53 87 LYS A C 1
ATOM 704 O O . LYS A 1 87 ? 9.422 2.311 -19.094 1 50.53 87 LYS A O 1
ATOM 709 N N . THR A 1 88 ? 9.969 3.918 -17.859 1 40.09 88 THR A N 1
ATOM 710 C CA . THR A 1 88 ? 10.945 4.328 -18.859 1 40.09 88 THR A CA 1
ATOM 711 C C . THR A 1 88 ? 12.117 3.348 -18.906 1 40.09 88 THR A C 1
ATOM 713 O O . THR A 1 88 ? 13.094 3.572 -19.625 1 40.09 88 THR A O 1
ATOM 716 N N . ALA A 1 89 ? 12.305 2.328 -18.344 1 35.25 89 ALA A N 1
ATOM 717 C CA . ALA A 1 89 ? 13.461 1.757 -19.031 1 35.25 89 ALA A CA 1
ATOM 718 C C . ALA A 1 89 ? 13.055 1.127 -20.359 1 35.25 89 ALA A C 1
ATOM 720 O O . ALA A 1 89 ? 11.93 0.64 -20.516 1 35.25 89 ALA A O 1
ATOM 721 N N . MET B 1 1 ? 21.469 20.172 14.234 1 27.14 1 MET B N 1
ATOM 722 C CA . MET B 1 1 ? 21.266 18.812 14.695 1 27.14 1 MET B CA 1
ATOM 723 C C . MET B 1 1 ? 20.172 18.109 13.867 1 27.14 1 MET B C 1
ATOM 725 O O . MET B 1 1 ? 19.062 18.625 13.758 1 27.14 1 MET B O 1
ATOM 729 N N . GLU B 1 2 ? 20.484 17.562 12.734 1 33.09 2 GLU B N 1
ATOM 730 C CA . GLU B 1 2 ? 19.547 17.156 11.688 1 33.09 2 GLU B CA 1
ATOM 731 C C . GLU B 1 2 ? 18.469 16.219 12.242 1 33.09 2 GLU B C 1
ATOM 733 O O . GLU B 1 2 ? 18.781 15.242 12.93 1 33.09 2 GLU B O 1
ATOM 738 N N . LYS B 1 3 ? 17.359 16.812 12.766 1 35.72 3 LYS B N 1
ATOM 739 C CA . LYS B 1 3 ? 16.266 16.016 13.32 1 35.72 3 LYS B CA 1
ATOM 740 C C . LYS B 1 3 ? 16.172 14.656 12.648 1 35.72 3 LYS B C 1
ATOM 742 O O . LYS B 1 3 ? 16.047 14.57 11.422 1 35.72 3 LYS B O 1
ATOM 747 N N . ARG B 1 4 ? 16.828 13.773 13.055 1 35.06 4 ARG B N 1
ATOM 748 C CA . ARG B 1 4 ? 16.969 12.375 12.648 1 35.06 4 ARG B CA 1
ATOM 749 C C . ARG B 1 4 ? 15.602 11.719 12.5 1 35.06 4 ARG B C 1
ATOM 751 O O . ARG B 1 4 ? 14.945 11.383 13.492 1 35.06 4 ARG B O 1
ATOM 758 N N . SER B 1 5 ? 14.641 12.375 11.75 1 37.09 5 SER B N 1
ATOM 759 C CA . SER B 1 5 ? 13.32 11.805 11.477 1 37.09 5 SER B CA 1
ATOM 760 C C . SER B 1 5 ? 13.391 10.289 11.367 1 37.09 5 SER B C 1
ATOM 762 O O . SER B 1 5 ? 14.219 9.75 10.641 1 37.09 5 SER B O 1
ATOM 764 N N . HIS B 1 6 ? 13.367 9.555 12.453 1 40.12 6 HIS B N 1
ATOM 765 C CA . HIS B 1 6 ? 13.18 8.117 12.617 1 40.12 6 HIS B CA 1
ATOM 766 C C . HIS B 1 6 ? 12.281 7.547 11.523 1 40.12 6 HIS B C 1
ATOM 768 O O . HIS B 1 6 ? 11.062 7.504 11.672 1 40.12 6 HIS B O 1
ATOM 774 N N . GLY B 1 7 ? 12.281 8.016 10.375 1 42.53 7 GLY B N 1
ATOM 775 C CA . GLY B 1 7 ? 11.57 7.797 9.125 1 42.53 7 GLY B CA 1
ATOM 776 C C . GLY B 1 7 ? 11.391 6.328 8.797 1 42.53 7 GLY B C 1
ATOM 777 O O . GLY B 1 7 ? 12.008 5.465 9.422 1 42.53 7 GLY B O 1
ATOM 778 N N . LEU B 1 8 ? 10.219 5.992 8.055 1 53.09 8 LEU B N 1
ATOM 779 C CA . LEU B 1 8 ? 10.07 4.672 7.453 1 53.09 8 LEU B CA 1
ATOM 780 C C . LEU B 1 8 ? 11.414 4.117 7.008 1 53.09 8 LEU B C 1
ATOM 782 O O . LEU B 1 8 ? 12.219 4.836 6.41 1 53.09 8 LEU B O 1
ATOM 786 N N . LYS B 1 9 ? 12.195 3.32 7.805 1 59.47 9 LYS B N 1
ATOM 787 C CA . LYS B 1 9 ? 13.383 2.771 7.156 1 59.47 9 LYS B CA 1
ATOM 788 C C . LYS B 1 9 ? 13.312 2.947 5.645 1 59.47 9 LYS B C 1
ATOM 790 O O . LYS B 1 9 ? 12.352 3.5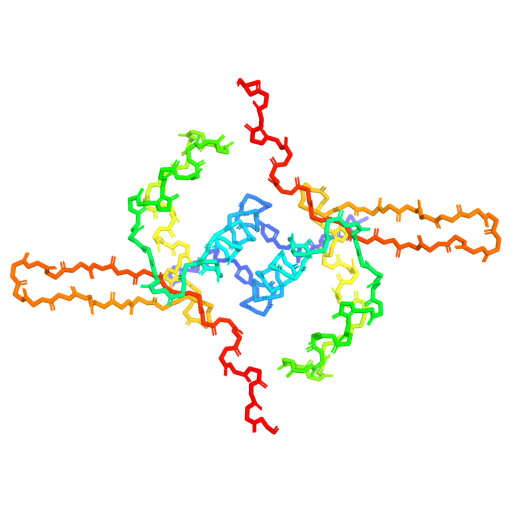2 5.121 1 59.47 9 LYS B O 1
ATOM 795 N N . SER B 1 10 ? 13.523 1.979 4.723 1 75.75 10 SER B N 1
ATOM 796 C CA . SER B 1 10 ? 13.867 1.94 3.305 1 75.75 10 SER B CA 1
ATOM 797 C C . SER B 1 10 ? 12.68 2.338 2.436 1 75.75 10 SER B C 1
ATOM 799 O O . SER B 1 10 ? 11.586 1.78 2.576 1 75.75 10 SER B O 1
ATOM 801 N N . GLU B 1 11 ? 12.734 3.531 1.883 1 83.56 11 GLU B N 1
ATOM 802 C CA . GLU B 1 11 ? 11.781 3.971 0.866 1 83.56 11 GLU B CA 1
ATOM 803 C C . GLU B 1 11 ? 11.461 2.844 -0.112 1 83.56 11 GLU B C 1
ATOM 805 O O . GLU B 1 11 ? 10.336 2.74 -0.6 1 83.56 11 GLU B O 1
ATOM 810 N N . LYS B 1 12 ? 12.445 2.01 -0.291 1 85.12 12 LYS B N 1
ATOM 811 C CA . LYS B 1 12 ? 12.227 0.866 -1.173 1 85.12 12 LYS B CA 1
ATOM 812 C C . LYS B 1 12 ? 11.195 -0.092 -0.586 1 85.12 12 LYS B C 1
ATOM 814 O O . LYS B 1 12 ? 10.32 -0.58 -1.3 1 85.12 12 LYS B O 1
ATOM 819 N N . GLU B 1 13 ? 11.32 -0.288 0.664 1 90.25 13 GLU B N 1
ATOM 820 C CA . GLU B 1 13 ? 10.359 -1.169 1.326 1 90.25 13 GLU B CA 1
ATOM 821 C C . GLU B 1 13 ? 8.961 -0.563 1.324 1 90.25 13 GLU B C 1
ATOM 823 O O . GLU B 1 13 ? 7.977 -1.265 1.085 1 90.25 13 GLU B O 1
ATOM 828 N N . ALA B 1 14 ? 8.938 0.737 1.644 1 92.88 14 ALA B N 1
ATOM 829 C CA . ALA B 1 14 ? 7.648 1.424 1.603 1 92.88 14 ALA B CA 1
ATOM 830 C C . ALA B 1 14 ? 7.016 1.32 0.218 1 92.88 14 ALA B C 1
ATOM 832 O O . ALA B 1 14 ? 5.812 1.074 0.095 1 92.88 14 ALA B O 1
ATOM 833 N N . LEU B 1 15 ? 7.84 1.49 -0.802 1 92.38 15 LEU B N 1
ATOM 834 C CA . LEU B 1 15 ? 7.371 1.368 -2.178 1 92.38 15 LEU B CA 1
ATOM 835 C C . LEU B 1 15 ? 6.812 -0.028 -2.439 1 92.38 15 LEU B C 1
ATOM 837 O O . LEU B 1 15 ? 5.727 -0.172 -3.002 1 92.38 15 LEU B O 1
ATOM 841 N N . LEU B 1 16 ? 7.496 -1.037 -1.993 1 94.19 16 LEU B N 1
ATOM 842 C CA . LEU B 1 16 ? 7.051 -2.412 -2.186 1 94.19 16 LEU B CA 1
ATOM 843 C C . LEU B 1 16 ? 5.727 -2.662 -1.472 1 94.19 16 LEU B C 1
ATOM 845 O O . LEU B 1 16 ? 4.816 -3.264 -2.041 1 94.19 16 LEU B O 1
ATOM 849 N N . ILE B 1 17 ? 5.625 -2.164 -0.28 1 96 17 ILE B N 1
ATOM 850 C CA . ILE B 1 17 ? 4.402 -2.342 0.5 1 96 17 ILE B CA 1
ATOM 851 C C . ILE B 1 17 ? 3.223 -1.716 -0.239 1 96 17 ILE B C 1
ATOM 853 O O . ILE B 1 17 ? 2.168 -2.338 -0.376 1 96 17 ILE B O 1
ATOM 857 N N . GLY B 1 18 ? 3.402 -0.471 -0.686 1 96.88 18 GLY B N 1
ATOM 858 C CA . GLY B 1 18 ? 2.332 0.214 -1.393 1 96.88 18 GLY B CA 1
ATOM 859 C C . GLY B 1 18 ? 1.906 -0.497 -2.664 1 96.88 18 GLY B C 1
ATOM 860 O O . GLY B 1 18 ? 0.713 -0.688 -2.904 1 96.88 18 GLY B O 1
ATOM 861 N N . ILE B 1 19 ? 2.891 -0.953 -3.447 1 96.5 19 ILE B N 1
ATOM 862 C CA . ILE B 1 19 ? 2.619 -1.567 -4.742 1 96.5 19 ILE B CA 1
ATOM 863 C C . ILE B 1 19 ? 1.986 -2.943 -4.539 1 96.5 19 ILE B C 1
ATOM 865 O O . ILE B 1 19 ? 0.989 -3.275 -5.18 1 96.5 19 ILE B O 1
ATOM 869 N N . ILE B 1 20 ? 2.514 -3.676 -3.623 1 97.69 20 ILE B N 1
ATOM 870 C CA . ILE B 1 20 ? 1.986 -5.012 -3.369 1 97.69 20 ILE B CA 1
ATOM 871 C C . ILE B 1 20 ? 0.569 -4.91 -2.811 1 97.69 20 ILE B C 1
ATOM 873 O O . ILE B 1 20 ? -0.312 -5.688 -3.189 1 97.69 20 ILE B O 1
ATOM 877 N N . SER B 1 21 ? 0.317 -3.984 -1.899 1 97.81 21 SER B N 1
ATOM 878 C CA . SER B 1 21 ? -1.023 -3.777 -1.36 1 97.81 21 SER B CA 1
ATOM 879 C C . SER B 1 21 ? -2.025 -3.473 -2.469 1 97.81 21 SER B C 1
ATOM 881 O O . SER B 1 21 ? -3.111 -4.055 -2.508 1 97.81 21 SER B O 1
ATOM 883 N N . THR B 1 22 ? -1.659 -2.531 -3.367 1 97.69 22 THR B N 1
ATOM 884 C CA . THR B 1 22 ? -2.525 -2.166 -4.48 1 97.69 22 THR B CA 1
ATOM 885 C C . THR B 1 22 ? -2.799 -3.375 -5.371 1 97.69 22 THR B C 1
ATOM 887 O O . THR B 1 22 ? -3.943 -3.625 -5.758 1 97.69 22 THR B O 1
ATOM 890 N N . PHE B 1 23 ? -1.703 -4.176 -5.645 1 97.69 23 PHE B N 1
ATOM 891 C CA . PHE B 1 23 ? -1.788 -5.359 -6.492 1 97.69 23 PHE B CA 1
ATOM 892 C C . PHE B 1 23 ? -2.732 -6.391 -5.887 1 97.69 23 PHE B C 1
ATOM 894 O O . PHE B 1 23 ? -3.619 -6.906 -6.574 1 97.69 23 PHE B O 1
ATOM 901 N N . LEU B 1 24 ? -2.588 -6.652 -4.652 1 98.12 24 LEU B N 1
ATOM 902 C CA . LEU B 1 24 ? -3.365 -7.703 -4 1 98.12 24 LEU B CA 1
ATOM 903 C C . LEU B 1 24 ? -4.805 -7.246 -3.77 1 98.12 24 LEU B C 1
ATOM 905 O O . LEU B 1 24 ? -5.719 -8.07 -3.725 1 98.12 24 LEU B O 1
ATOM 909 N N . HIS B 1 25 ? -4.996 -5.973 -3.67 1 97.25 25 HIS B N 1
ATOM 910 C CA . HIS B 1 25 ? -6.352 -5.461 -3.498 1 97.25 25 HIS B CA 1
ATOM 911 C C . HIS B 1 25 ? -7.23 -5.812 -4.691 1 97.25 25 HIS B C 1
ATOM 913 O O . HIS B 1 25 ? -8.422 -6.07 -4.535 1 97.25 25 HIS B O 1
ATOM 919 N N . VAL B 1 26 ? -6.664 -5.812 -5.844 1 96.88 26 VAL B N 1
ATOM 920 C CA . VAL B 1 26 ? -7.441 -6.113 -7.043 1 96.88 26 VAL B CA 1
ATOM 921 C C . VAL B 1 26 ? -7.402 -7.613 -7.32 1 96.88 26 VAL B C 1
ATOM 923 O O . VAL B 1 26 ? -7.91 -8.078 -8.344 1 96.88 26 VAL B O 1
ATOM 926 N N . HIS B 1 27 ? -6.77 -8.391 -6.5 1 96.94 27 HIS B N 1
ATOM 927 C CA . HI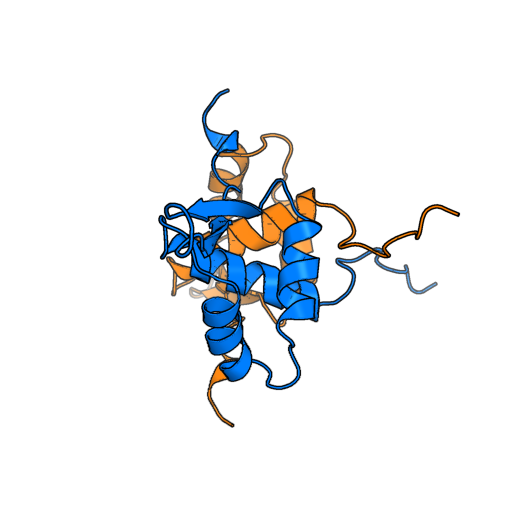S B 1 27 ? -6.727 -9.844 -6.52 1 96.94 27 HIS B CA 1
ATOM 928 C C . HIS B 1 27 ? -7.281 -10.43 -5.227 1 96.94 27 HIS B C 1
ATOM 930 O O . HIS B 1 27 ? -6.523 -10.945 -4.398 1 96.94 27 HIS B O 1
ATOM 936 N N . PRO B 1 28 ? -8.57 -10.469 -4.996 1 94.44 28 PRO B N 1
ATOM 937 C CA . PRO B 1 28 ? -9.18 -10.859 -3.723 1 94.44 28 PRO B CA 1
ATOM 938 C C . PRO B 1 28 ? -8.953 -12.336 -3.395 1 94.44 28 PRO B C 1
ATOM 940 O O . PRO B 1 28 ? -9.109 -12.75 -2.242 1 94.44 28 PRO B O 1
ATOM 943 N N . PHE B 1 29 ? -8.508 -13.055 -4.367 1 95.06 29 PHE B N 1
ATOM 944 C CA . PHE B 1 29 ? -8.297 -14.484 -4.16 1 95.06 29 PHE B CA 1
ATOM 945 C C . PHE B 1 29 ? -6.828 -14.781 -3.889 1 95.06 29 PHE B C 1
ATOM 947 O O . PHE B 1 29 ? -6.43 -15.945 -3.797 1 95.06 29 PHE B O 1
ATOM 954 N N . GLY B 1 30 ? -6.027 -13.734 -3.883 1 97.12 30 GLY B N 1
ATOM 955 C CA . GLY B 1 30 ? -4.617 -13.906 -3.576 1 97.12 30 GLY B CA 1
ATOM 956 C C . GLY B 1 30 ? -3.76 -14.102 -4.812 1 97.12 30 GLY B C 1
ATOM 957 O O . GLY B 1 30 ? -4.277 -14.195 -5.926 1 97.12 30 GLY B O 1
ATOM 958 N N . ALA B 1 31 ? -2.494 -14.117 -4.621 1 97.75 31 ALA B N 1
ATOM 959 C CA . ALA B 1 31 ? -1.49 -14.336 -5.66 1 97.75 31 ALA B CA 1
ATOM 960 C C . ALA B 1 31 ? -0.265 -15.047 -5.098 1 97.75 31 ALA B C 1
ATOM 962 O O . ALA B 1 31 ? 0.093 -14.852 -3.932 1 97.75 31 ALA B O 1
ATOM 963 N N . ASN B 1 32 ? 0.303 -15.852 -5.875 1 97 32 ASN B N 1
ATOM 964 C CA . ASN B 1 32 ? 1.532 -16.5 -5.441 1 97 32 ASN B CA 1
ATOM 965 C C . ASN B 1 32 ? 2.738 -15.586 -5.578 1 97 32 ASN B C 1
ATOM 967 O O . ASN B 1 32 ? 2.646 -14.523 -6.203 1 97 32 ASN B O 1
ATOM 971 N N . ILE B 1 33 ? 3.725 -15.977 -4.98 1 97.44 33 ILE B N 1
ATOM 972 C CA . ILE B 1 33 ? 4.926 -15.148 -4.922 1 97.44 33 ILE B CA 1
ATOM 973 C C . ILE B 1 33 ? 5.453 -14.898 -6.332 1 97.44 33 ILE B C 1
ATOM 975 O O . ILE B 1 33 ? 5.977 -13.82 -6.625 1 97.44 33 ILE B O 1
ATOM 979 N N . GLU B 1 34 ? 5.379 -15.875 -7.223 1 96.81 34 GLU B N 1
ATOM 980 C CA . GLU B 1 34 ? 5.891 -15.734 -8.578 1 96.81 34 GLU B CA 1
ATOM 981 C C . GLU B 1 34 ? 5.141 -14.648 -9.344 1 96.81 34 GLU B C 1
ATOM 983 O O . GLU B 1 34 ? 5.742 -13.906 -10.125 1 96.81 34 GLU B O 1
ATOM 988 N N . TYR B 1 35 ? 3.922 -14.672 -9.086 1 96.88 35 TYR B N 1
ATOM 989 C CA . TYR B 1 35 ? 3.113 -13.648 -9.742 1 96.88 35 TYR B CA 1
ATOM 990 C C . TYR B 1 35 ? 3.465 -12.258 -9.234 1 96.88 35 TYR B C 1
ATOM 992 O O . TYR B 1 35 ? 3.627 -11.32 -10.016 1 96.88 35 TYR B O 1
ATOM 1000 N N . LEU B 1 36 ? 3.576 -12.094 -8 1 97.56 36 LEU B N 1
ATOM 1001 C CA . LEU B 1 36 ? 4.012 -10.836 -7.402 1 97.56 36 LEU B CA 1
ATOM 1002 C C . LEU B 1 36 ? 5.379 -10.43 -7.938 1 97.56 36 LEU B C 1
ATOM 1004 O O . LEU B 1 36 ? 5.578 -9.273 -8.328 1 97.56 36 LEU B O 1
ATOM 1008 N N . TRP B 1 37 ? 6.27 -11.367 -7.98 1 97.5 37 TRP B N 1
ATOM 1009 C CA . TRP B 1 37 ? 7.637 -11.133 -8.438 1 97.5 37 TRP B CA 1
ATOM 1010 C C . TRP B 1 37 ? 7.652 -10.656 -9.883 1 97.5 37 TRP B C 1
ATOM 1012 O O . TRP B 1 37 ? 8.383 -9.727 -10.234 1 97.5 37 TRP B O 1
ATOM 1022 N N . SER B 1 38 ? 6.867 -11.297 -10.695 1 96.81 38 SER B N 1
ATOM 1023 C CA . SER B 1 38 ? 6.789 -10.906 -12.102 1 96.81 38 SER B CA 1
ATOM 1024 C C . SER B 1 38 ? 6.371 -9.445 -12.25 1 96.81 38 SER B C 1
ATOM 1026 O O . SER B 1 38 ? 6.926 -8.711 -13.07 1 96.81 38 SER B O 1
ATOM 1028 N N . TYR B 1 39 ? 5.441 -9.109 -11.5 1 94.44 39 TYR B N 1
ATOM 1029 C CA . TYR B 1 39 ? 4.957 -7.73 -11.531 1 94.44 39 TYR B CA 1
ATOM 1030 C C . TYR B 1 39 ? 6.027 -6.762 -11.047 1 94.44 39 TYR B C 1
ATOM 1032 O O . TYR B 1 39 ? 6.254 -5.719 -11.656 1 94.44 39 TYR B O 1
ATOM 1040 N N . MET B 1 40 ? 6.773 -7.098 -9.961 1 93.94 40 MET B N 1
ATOM 1041 C CA . MET B 1 40 ? 7.777 -6.227 -9.359 1 93.94 40 MET B CA 1
ATOM 1042 C C . MET B 1 40 ? 8.984 -6.07 -10.281 1 93.94 40 MET B C 1
ATOM 1044 O O . MET B 1 40 ? 9.664 -5.043 -10.242 1 93.94 40 MET B O 1
ATOM 1048 N N . GLN B 1 41 ? 9.281 -7.02 -11.094 1 93.06 41 GLN B N 1
ATOM 1049 C CA . GLN B 1 41 ? 10.406 -6.969 -12.023 1 93.06 41 GLN B CA 1
ATOM 1050 C C . GLN B 1 41 ? 10.266 -5.801 -12.992 1 93.06 41 GLN B C 1
ATOM 1052 O O . GLN B 1 41 ? 11.266 -5.234 -13.438 1 93.06 41 GLN B O 1
ATOM 1057 N N . GLN B 1 42 ? 9.047 -5.492 -13.297 1 87.75 42 GLN B N 1
ATOM 1058 C CA . GLN B 1 42 ? 8.82 -4.348 -14.172 1 87.75 42 GLN B CA 1
ATOM 1059 C C . GLN B 1 42 ? 9.211 -3.041 -13.492 1 87.75 42 GLN B C 1
ATOM 1061 O O . GLN B 1 42 ? 9.547 -2.061 -14.156 1 87.75 42 GLN B O 1
ATOM 1066 N N . LEU B 1 43 ? 9.141 -2.984 -12.188 1 81.75 43 LEU B N 1
ATOM 1067 C CA . LEU B 1 43 ? 9.477 -1.802 -11.406 1 81.75 43 LEU B CA 1
ATOM 1068 C C . LEU B 1 43 ? 10.977 -1.746 -11.133 1 81.75 43 LEU B C 1
ATOM 1070 O O . LEU B 1 43 ? 11.609 -0.704 -11.32 1 81.75 43 LEU B O 1
ATOM 1074 N N . ASP B 1 44 ? 11.562 -2.768 -10.625 1 86.88 44 ASP B N 1
ATOM 1075 C CA . ASP B 1 44 ? 12.969 -2.91 -10.25 1 86.88 44 ASP B CA 1
ATOM 1076 C C . ASP B 1 44 ? 13.445 -4.352 -10.43 1 86.88 44 ASP B C 1
ATOM 1078 O O . ASP B 1 44 ? 13.07 -5.234 -9.656 1 86.88 44 ASP B O 1
ATOM 1082 N N . SER B 1 45 ? 14.305 -4.531 -11.375 1 91.88 45 SER B N 1
ATOM 1083 C CA . SER B 1 45 ? 14.758 -5.867 -11.75 1 91.88 45 SER B CA 1
ATOM 1084 C C . SER B 1 45 ? 15.609 -6.484 -10.648 1 91.88 45 SER B C 1
ATOM 1086 O O . SER B 1 45 ? 15.891 -7.684 -10.672 1 91.88 45 SER B O 1
ATOM 1088 N N . LYS B 1 46 ? 16.016 -5.648 -9.695 1 93.12 46 LYS B N 1
ATOM 1089 C CA . LYS B 1 46 ? 16.906 -6.145 -8.648 1 93.12 46 LYS B CA 1
ATOM 1090 C C . LYS B 1 46 ? 16.109 -6.816 -7.531 1 93.12 46 LYS B C 1
ATOM 1092 O O . LYS B 1 46 ? 16.672 -7.496 -6.68 1 93.12 46 LYS B O 1
ATOM 1097 N N . ILE B 1 47 ? 14.805 -6.648 -7.512 1 93.56 47 ILE B N 1
ATOM 1098 C CA . ILE B 1 47 ? 13.961 -7.191 -6.457 1 93.56 47 ILE B CA 1
ATOM 1099 C C . ILE B 1 47 ? 13.844 -8.703 -6.609 1 93.56 47 ILE B C 1
ATOM 1101 O O . ILE B 1 47 ? 13.508 -9.203 -7.688 1 93.56 47 ILE B O 1
ATOM 1105 N N . SER B 1 48 ? 14.109 -9.438 -5.582 1 96.56 48 SER B N 1
ATOM 1106 C CA . SER B 1 48 ? 14.008 -10.891 -5.625 1 96.56 48 SER B CA 1
ATOM 1107 C C . SER B 1 48 ? 12.688 -11.375 -5.035 1 96.56 48 SER B C 1
ATOM 1109 O O . SER B 1 48 ? 12.062 -10.664 -4.246 1 96.56 48 SER B O 1
ATOM 1111 N N . ALA B 1 49 ? 12.391 -12.594 -5.355 1 97.31 49 ALA B N 1
ATOM 1112 C CA . ALA B 1 49 ? 11.219 -13.234 -4.773 1 97.31 49 ALA B CA 1
ATOM 1113 C C . ALA B 1 49 ? 11.359 -13.359 -3.258 1 97.31 49 ALA B C 1
ATOM 1115 O O . ALA B 1 49 ? 10.383 -13.203 -2.521 1 97.31 49 ALA B O 1
ATOM 1116 N N . ASN B 1 50 ? 12.539 -13.633 -2.842 1 97.25 50 ASN B N 1
ATOM 1117 C CA . ASN B 1 50 ? 12.805 -13.781 -1.415 1 97.25 50 ASN B CA 1
ATOM 1118 C C . ASN B 1 50 ? 12.57 -12.477 -0.658 1 97.25 50 ASN B C 1
ATOM 1120 O O . ASN B 1 50 ? 12.07 -12.492 0.468 1 97.25 50 ASN B O 1
ATOM 1124 N N . GLU B 1 51 ? 12.953 -11.398 -1.255 1 94.75 51 GLU B N 1
ATOM 1125 C CA . GLU B 1 51 ? 12.711 -10.094 -0.646 1 94.75 51 GLU B CA 1
ATOM 1126 C C . GLU B 1 51 ? 11.219 -9.836 -0.45 1 94.75 51 GLU B C 1
ATOM 1128 O O . GLU B 1 51 ? 10.805 -9.344 0.598 1 94.75 51 GLU B O 1
ATOM 1133 N N . ILE B 1 52 ? 10.484 -10.234 -1.439 1 97.19 52 ILE B N 1
ATOM 1134 C CA . ILE B 1 52 ? 9.039 -10.039 -1.378 1 97.19 52 ILE B CA 1
ATOM 1135 C C . ILE B 1 52 ? 8.445 -10.922 -0.282 1 97.19 52 ILE B C 1
ATOM 1137 O O . ILE B 1 52 ? 7.695 -10.445 0.568 1 97.19 52 ILE B O 1
ATOM 1141 N N . GLU B 1 53 ? 8.812 -12.117 -0.308 1 97.12 53 GLU B N 1
ATOM 1142 C CA . GLU B 1 53 ? 8.281 -13.078 0.653 1 97.12 53 GLU B CA 1
ATOM 1143 C C . GLU B 1 53 ? 8.625 -12.68 2.084 1 97.12 53 GLU B C 1
ATOM 1145 O O . GLU B 1 53 ? 7.766 -12.719 2.971 1 97.12 53 GLU B O 1
ATOM 1150 N N . THR B 1 54 ? 9.875 -12.352 2.316 1 96 54 THR B N 1
ATOM 1151 C CA . THR B 1 54 ? 10.32 -11.938 3.643 1 96 54 THR B CA 1
ATOM 1152 C C . THR B 1 54 ? 9.539 -10.719 4.121 1 96 54 THR B C 1
ATOM 1154 O O . THR B 1 54 ? 9.148 -10.641 5.293 1 96 54 THR B O 1
ATOM 1157 N N . LEU B 1 55 ? 9.367 -9.773 3.229 1 94.19 55 LEU B N 1
ATOM 1158 C CA . LEU B 1 55 ? 8.609 -8.578 3.553 1 94.19 55 LEU B CA 1
ATOM 1159 C C . LEU B 1 55 ? 7.188 -8.93 3.99 1 94.19 55 LEU B C 1
ATOM 1161 O O . LEU B 1 55 ? 6.711 -8.445 5.02 1 94.19 55 LEU B O 1
ATOM 1165 N N . LEU B 1 56 ? 6.539 -9.805 3.264 1 96.88 56 LEU B N 1
ATOM 1166 C CA . LEU B 1 56 ? 5.16 -10.18 3.562 1 96.88 56 LEU B CA 1
ATOM 1167 C C . LEU B 1 56 ? 5.078 -10.93 4.887 1 96.88 56 LEU B C 1
ATOM 1169 O O . LEU B 1 56 ? 4.148 -10.719 5.668 1 96.88 56 LEU B O 1
ATOM 1173 N N . MET B 1 57 ? 6.027 -11.734 5.145 1 95.81 57 MET B N 1
ATOM 1174 C CA . MET B 1 57 ? 6.043 -12.523 6.371 1 95.81 57 MET B CA 1
ATOM 1175 C C . MET B 1 57 ? 6.191 -11.633 7.598 1 95.81 57 MET B C 1
ATOM 1177 O O . MET B 1 57 ? 5.656 -11.938 8.664 1 95.81 57 MET B O 1
ATOM 1181 N N . ARG B 1 58 ? 6.844 -10.594 7.391 1 94.19 58 ARG B N 1
ATOM 1182 C CA . ARG B 1 58 ? 7.121 -9.688 8.492 1 94.19 58 ARG B CA 1
ATOM 1183 C C . ARG B 1 58 ? 5.914 -8.797 8.789 1 94.19 58 ARG B C 1
ATOM 1185 O O . ARG B 1 58 ? 5.879 -8.102 9.805 1 94.19 58 ARG B O 1
ATOM 1192 N N . LEU B 1 59 ? 4.922 -8.797 7.969 1 93.69 59 LEU B N 1
ATOM 1193 C CA . LEU B 1 59 ? 3.76 -7.938 8.133 1 93.69 59 LEU B CA 1
ATOM 1194 C C . LEU B 1 59 ? 2.473 -8.758 8.148 1 93.69 59 LEU B C 1
ATOM 1196 O O . LEU B 1 59 ? 1.609 -8.578 7.285 1 93.69 59 LEU B O 1
ATOM 1200 N N . PRO B 1 60 ? 2.256 -9.531 9.195 1 93.19 60 PRO B N 1
ATOM 1201 C CA . PRO B 1 60 ? 1.133 -10.469 9.227 1 93.19 60 PRO B CA 1
ATOM 1202 C C . PRO B 1 60 ? -0.211 -9.773 9.438 1 93.19 60 PRO B C 1
ATOM 1204 O O . PRO B 1 60 ? -1.263 -10.383 9.211 1 93.19 60 PRO B O 1
ATOM 1207 N N . ARG B 1 61 ? -0.257 -8.578 9.852 1 91.31 61 ARG B N 1
ATOM 1208 C CA . ARG B 1 61 ? -1.512 -7.848 9.961 1 91.31 61 ARG B CA 1
ATOM 1209 C C . ARG B 1 61 ? -1.953 -7.305 8.609 1 91.31 61 ARG B C 1
ATOM 1211 O O . ARG B 1 61 ? -3.098 -6.871 8.445 1 91.31 61 ARG B O 1
ATOM 1218 N N . MET B 1 62 ? -1.073 -7.316 7.66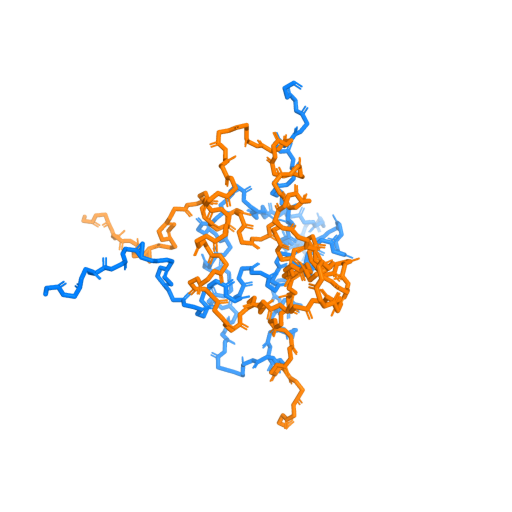8 1 94.94 62 MET B N 1
ATOM 1219 C CA . MET B 1 62 ? -1.358 -6.766 6.348 1 94.94 62 MET B CA 1
ATOM 1220 C C . MET B 1 62 ? -1.521 -7.879 5.316 1 94.94 62 MET B C 1
ATOM 1222 O O . MET B 1 62 ? -2.367 -7.789 4.426 1 94.94 62 MET B O 1
ATOM 1226 N N . PHE B 1 63 ? -0.614 -8.852 5.516 1 96.75 63 PHE B N 1
ATOM 1227 C CA . PHE B 1 63 ? -0.572 -9.906 4.512 1 96.75 63 PHE B CA 1
ATOM 1228 C C . PHE B 1 63 ? -0.714 -11.281 5.164 1 96.75 63 PHE B C 1
ATOM 1230 O O . PHE B 1 63 ? -0.023 -11.586 6.137 1 96.75 63 PHE B O 1
ATOM 1237 N N . LYS B 1 64 ? -1.546 -12.117 4.613 1 96.75 64 LYS B N 1
ATOM 1238 C CA . LYS B 1 64 ? -1.75 -13.469 5.121 1 96.75 64 LYS B CA 1
ATOM 1239 C C . LYS B 1 64 ? -1.45 -14.516 4.047 1 96.75 64 LYS B C 1
ATOM 1241 O O . LYS B 1 64 ? -1.775 -14.312 2.873 1 96.75 64 LYS B O 1
ATOM 1246 N N . GLN B 1 65 ? -0.82 -15.445 4.508 1 95.38 65 GLN B N 1
ATOM 1247 C CA . GLN B 1 65 ? -0.562 -16.578 3.631 1 95.38 65 GLN B CA 1
ATOM 1248 C C . GLN B 1 65 ? -1.724 -17.562 3.656 1 95.38 65 GLN B C 1
ATOM 1250 O O . GLN B 1 65 ? -2.285 -17.844 4.715 1 95.38 65 GLN B O 1
ATOM 1255 N N . GLU B 1 66 ? -2.18 -17.953 2.459 1 94.69 66 GLU B N 1
ATOM 1256 C CA . GLU B 1 66 ? -3.223 -18.969 2.369 1 94.69 66 GLU B CA 1
ATOM 1257 C C . GLU B 1 66 ? -2.826 -20.094 1.401 1 94.69 66 GLU B C 1
ATOM 1259 O O . GLU B 1 66 ? -2.236 -19.828 0.352 1 94.69 66 GLU B O 1
ATOM 1264 N N . PHE B 1 67 ? -3.111 -21.266 1.911 1 91.06 67 PHE B N 1
ATOM 1265 C CA . PHE B 1 67 ? -2.834 -22.422 1.073 1 91.06 67 PHE B CA 1
ATOM 1266 C C . PHE B 1 67 ? -4.082 -22.859 0.315 1 91.06 67 PHE B C 1
ATOM 1268 O O . PHE B 1 67 ? -5.176 -22.891 0.881 1 91.06 67 PHE B O 1
ATOM 1275 N N . THR B 1 68 ? -3.869 -22.906 -0.955 1 86.75 68 THR B N 1
ATOM 1276 C CA . THR B 1 68 ? -4.965 -23.391 -1.788 1 86.75 68 THR B CA 1
ATOM 1277 C C . THR B 1 68 ? -4.57 -24.672 -2.506 1 86.75 68 THR B C 1
ATOM 1279 O O . THR B 1 68 ? -3.385 -24.938 -2.725 1 86.75 68 THR B O 1
ATOM 1282 N N . GLY B 1 69 ? -5.641 -25.469 -2.756 1 83.5 69 GLY B N 1
ATOM 1283 C CA . GLY B 1 69 ? -5.391 -26.719 -3.453 1 83.5 69 GLY B CA 1
ATOM 1284 C C . GLY B 1 69 ? -5.359 -27.922 -2.529 1 83.5 69 GLY B C 1
ATOM 1285 O O . GLY B 1 69 ? -5.758 -27.828 -1.365 1 83.5 69 GLY B O 1
ATOM 1286 N N . VAL B 1 70 ? -5.379 -28.984 -3.104 1 83.81 70 VAL B N 1
ATOM 1287 C CA . VAL B 1 70 ? -5.359 -30.234 -2.355 1 83.81 70 VAL B CA 1
ATOM 1288 C C . VAL B 1 70 ? -4.176 -31.078 -2.805 1 83.81 70 VAL B C 1
ATOM 1290 O O . VAL B 1 70 ? -3.852 -31.125 -3.994 1 83.81 70 VAL B O 1
ATOM 1293 N N . GLY B 1 71 ? -3.479 -31.625 -1.8 1 83.12 71 GLY B N 1
ATOM 1294 C CA . GLY B 1 71 ? -2.42 -32.594 -2.08 1 83.12 71 GLY B CA 1
ATOM 1295 C C . GLY B 1 71 ? -1.25 -31.984 -2.83 1 83.12 71 GLY B C 1
ATOM 1296 O O . GLY B 1 71 ? -0.7 -30.969 -2.414 1 83.12 71 GLY B O 1
ATOM 1297 N N . ALA B 1 72 ? -0.945 -32.562 -4.02 1 82.44 72 ALA B N 1
ATOM 1298 C CA . ALA B 1 72 ? 0.211 -32.188 -4.84 1 82.44 72 ALA B CA 1
ATOM 1299 C C . ALA B 1 72 ? 0.049 -30.797 -5.445 1 82.44 72 ALA B C 1
ATOM 1301 O O . ALA B 1 72 ? 1.026 -30.188 -5.887 1 82.44 72 ALA B O 1
ATOM 1302 N N . THR B 1 73 ? -1.182 -30.219 -5.43 1 81.81 73 THR B N 1
ATOM 1303 C CA . THR B 1 73 ? -1.459 -28.953 -6.09 1 81.81 73 THR B CA 1
ATOM 1304 C C . THR B 1 73 ? -1.572 -27.828 -5.07 1 81.81 73 THR B C 1
ATOM 1306 O O . THR B 1 73 ? -2.092 -26.75 -5.379 1 81.81 73 THR B O 1
ATOM 1309 N N . LEU B 1 74 ? -1.031 -28.047 -3.85 1 85.5 74 LEU B N 1
ATOM 1310 C CA . LEU B 1 74 ? -1.098 -27.016 -2.814 1 85.5 74 LEU B CA 1
ATOM 1311 C C . LEU B 1 74 ? -0.265 -25.797 -3.203 1 85.5 74 LEU B C 1
ATOM 1313 O O . LEU B 1 74 ? 0.919 -25.922 -3.521 1 85.5 74 LEU B O 1
ATOM 1317 N N . GLU B 1 75 ? -0.962 -24.672 -3.447 1 91.44 75 GLU B N 1
ATOM 1318 C CA . GLU B 1 75 ? -0.303 -23.422 -3.811 1 91.44 75 GLU B CA 1
ATOM 1319 C C . GLU B 1 75 ? -0.407 -22.391 -2.684 1 91.44 75 GLU B C 1
ATOM 1321 O O . GLU B 1 75 ? -1.464 -22.25 -2.064 1 91.44 75 GLU B O 1
ATOM 1326 N N . LYS B 1 76 ? 0.717 -21.844 -2.436 1 94.56 76 LYS B N 1
ATOM 1327 C CA . LYS B 1 76 ? 0.785 -20.766 -1.454 1 94.56 76 LYS B CA 1
ATOM 1328 C C . LYS B 1 76 ? 0.402 -19.422 -2.08 1 94.56 76 LYS B C 1
ATOM 1330 O O . LYS B 1 76 ? 0.968 -19.031 -3.1 1 94.56 76 LYS B O 1
ATOM 1335 N N . ARG B 1 77 ? -0.65 -18.797 -1.501 1 97 77 ARG B N 1
ATOM 1336 C CA . ARG B 1 77 ? -1.086 -17.5 -2.006 1 97 77 ARG B CA 1
ATOM 1337 C C . ARG B 1 77 ? -1.067 -16.453 -0.901 1 97 77 ARG B C 1
ATOM 1339 O O . ARG B 1 77 ? -1.3 -16.766 0.268 1 97 77 ARG B O 1
ATOM 1346 N N . TRP B 1 78 ? -0.798 -15.305 -1.365 1 97.94 78 TRP B N 1
ATOM 1347 C CA . TRP B 1 78 ? -0.808 -14.172 -0.446 1 97.94 78 TRP B CA 1
ATOM 1348 C C . TRP B 1 78 ? -2.023 -13.289 -0.69 1 97.94 78 TRP B C 1
ATOM 1350 O O . TRP B 1 78 ? -2.402 -13.039 -1.839 1 97.94 78 TRP B O 1
ATOM 1360 N N . LYS B 1 79 ? -2.623 -12.812 0.424 1 97.69 79 LYS B N 1
ATOM 1361 C CA . LYS B 1 79 ? -3.793 -11.938 0.385 1 97.69 79 LYS B CA 1
ATOM 1362 C C . LYS B 1 79 ? -3.572 -10.688 1.23 1 97.69 79 LYS B C 1
ATOM 1364 O O . LYS B 1 79 ? -2.844 -10.727 2.225 1 97.69 79 LYS B O 1
ATOM 1369 N N . LEU B 1 80 ? -4.125 -9.648 0.78 1 97.31 80 LEU B N 1
ATOM 1370 C CA . LEU B 1 80 ? -4.145 -8.438 1.592 1 97.31 80 LEU B CA 1
ATOM 1371 C C . LEU B 1 80 ? -5.234 -8.516 2.654 1 97.31 80 LEU B C 1
ATOM 1373 O O . LEU B 1 80 ? -6.395 -8.781 2.34 1 97.31 80 LEU B O 1
ATOM 1377 N N . CYS B 1 81 ? -4.93 -8.344 3.912 1 95.19 81 CYS B N 1
ATOM 1378 C CA . CYS B 1 81 ? -5.926 -8.398 4.98 1 95.19 81 CYS B CA 1
ATOM 1379 C C . CYS B 1 81 ? -5.918 -7.113 5.801 1 95.19 81 CYS B C 1
ATOM 1381 O O . CYS B 1 81 ? -6.438 -7.082 6.918 1 95.19 81 CYS B O 1
ATOM 1383 N N . ALA B 1 82 ? -5.391 -6.113 5.273 1 91.25 82 ALA B N 1
ATOM 1384 C CA . ALA B 1 82 ? -5.234 -4.828 5.949 1 91.25 82 ALA B CA 1
ATOM 1385 C C . ALA B 1 82 ? -6.59 -4.191 6.242 1 91.25 82 ALA B C 1
ATOM 1387 O O . ALA B 1 82 ? -6.707 -3.35 7.137 1 91.25 82 ALA B O 1
ATOM 1388 N N . PHE B 1 83 ? -7.652 -4.543 5.578 1 88.12 83 PHE B N 1
ATOM 1389 C CA . PHE B 1 83 ? -8.969 -3.926 5.711 1 88.12 83 PHE B CA 1
ATOM 1390 C C . PHE B 1 83 ? -9.859 -4.746 6.633 1 88.12 83 PHE B C 1
ATOM 1392 O O . PHE B 1 83 ? -11 -4.363 6.906 1 88.12 83 PHE B O 1
ATOM 1399 N N . GLU B 1 84 ? -9.492 -5.926 6.922 1 81 84 GLU B N 1
ATOM 1400 C CA . GLU B 1 84 ? -10.32 -6.824 7.711 1 81 84 GLU B CA 1
ATOM 1401 C C . GLU B 1 84 ? -10.539 -6.285 9.117 1 81 84 GLU B C 1
ATOM 1403 O O . GLU B 1 84 ? -11.578 -6.535 9.734 1 81 84 GLU B O 1
ATOM 1408 N N . GLY B 1 85 ? -9.75 -5.652 9.727 1 63.53 85 GLY B N 1
ATOM 1409 C CA . GLY B 1 85 ? -9.969 -5.109 11.062 1 63.53 85 GLY B CA 1
ATOM 1410 C C . GLY B 1 85 ? -10.812 -3.844 11.055 1 63.53 85 GLY B C 1
ATOM 1411 O O . GLY B 1 85 ? -11.156 -3.318 12.117 1 63.53 85 GLY B O 1
ATOM 1412 N N . ILE B 1 86 ? -10.867 -3.121 9.945 1 57.84 86 ILE B N 1
ATOM 1413 C CA . ILE B 1 86 ? -11.68 -1.91 9.898 1 57.84 86 ILE B CA 1
ATOM 1414 C C . ILE B 1 86 ? -13.125 -2.244 10.266 1 57.84 86 ILE B C 1
ATOM 1416 O O . ILE B 1 86 ? -13.844 -1.405 10.812 1 57.84 86 ILE B O 1
ATOM 1420 N N . LYS B 1 87 ? -13.812 -3.389 10.008 1 50.28 87 LYS B N 1
ATOM 1421 C CA . LYS B 1 87 ? -15.227 -3.637 10.273 1 50.28 87 LYS B CA 1
ATOM 1422 C C . LYS B 1 87 ? -15.586 -3.287 11.711 1 50.28 87 LYS B C 1
ATOM 1424 O O . LYS B 1 87 ? -16.562 -2.588 11.961 1 50.28 87 LYS B O 1
ATOM 1429 N N . THR B 1 88 ? -15.5 -4.312 12.562 1 39.69 88 THR B N 1
ATOM 1430 C CA . THR B 1 88 ? -16.5 -4.598 13.594 1 39.69 88 THR B CA 1
ATOM 1431 C C . THR B 1 88 ? -16.359 -3.631 14.766 1 39.69 88 THR B C 1
ATOM 1433 O O . THR B 1 88 ? -17.016 -3.793 15.789 1 39.69 88 THR B O 1
ATOM 1436 N N . ALA B 1 89 ? -15.805 -2.564 14.836 1 35.06 89 ALA B N 1
ATOM 1437 C CA . ALA B 1 89 ? -16.266 -1.938 16.062 1 35.06 89 ALA B CA 1
ATOM 1438 C C . ALA B 1 89 ? -17.594 -1.214 15.844 1 35.06 89 ALA B C 1
ATOM 1440 O O . ALA B 1 89 ? -17.875 -0.746 14.742 1 35.06 89 ALA B O 1
#

Foldseek 3Di:
DPPPPPDDPDPVLVVLLVVVLVVQVVVQVFDALVVSLVVCCVVPVVDDSVNNVVSQVVCCLFKDWDWDDDDPPTTIGIHGNVCVVVPDD/DPPPPPDPPPPVLVVLLVVVLVVQVVVQVFDALVVSLVVCCVVPVVDDSVNSVVSQVVCCLFKDWDWDDDDPPTTIGIHGNVCVVVPDD

=== Feature glossary ===
Feature key, reading from the visual/contextual features back to the raw sequence:

Rendered structure images. Structure images are PyMOL renders from six orthogonal camera directions. Cartoon representation draws helices as coils and strands as arrows; sticks shows the backbone as bonds; surface shows the solvent-excluded envelope. Rainbow coloring maps sequence position to hue (blue→red, N→C); chain coloring assigns a distinct color per polypeptide.

Contact-map, Ramachandran, and PAE plots. Three diagnostic plots accompany the record. The Cα contact map visualizes the tertiary structure as a 2D adjacency matrix (8 Å cutoff, sequence-local contacts suppressed). The Ramachandran plot shows the distribution of backbone (φ, ψ) torsions, with points in the α and β basins reflecting secondary structure content. The PAE plot shows AlphaFold's inter-residue confidence as a color matrix.

InterPro / GO / CATH / organism. The annotation block draws on four external resources. InterPro: which protein families and domains the sequence belongs to. GO: standardized terms for what the protein does, what process it participates in, and where in the cell it acts. CATH: which structural fold it has in the CATH hierarchy. Organism: the species of origin.

Nearest PDB structures. Structural nearest neighbors (via Foldseek easy-search vs the PDB). Reported per hit: target PDB id, E-value, and alignment TM-score. A TM-score above ~0.5 is the conventional threshold for 'same fold'.

Predicted aligned error. Predicted aligned error is AlphaFold's pairwise confidence. Unlike pLDDT (per-residue), PAE is per-residue-pair and captures whether two parts of the structure are correctly placed relative to each other. Units are ångströms of expected positional error.

Solvent-accessible surface area. SASA measures how much of the protein is reachable by solvent. It is computed by rolling a water-sized probe over the atomic surface and summing the exposed area (Å²). Per-residue SASA distinguishes core (buried, low SASA) from surface (exposed, high SASA) residues; total SASA is a whole-molec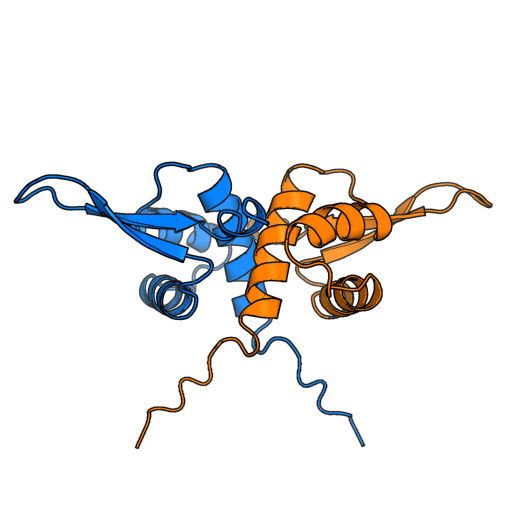ule size measure.

B-factor. Crystallographic B-factors measure how much each atom's electron density is smeared out, in Å². They rise in mobile loops and surface residues and fall in the buried interior. In AlphaFold models this column is repurposed to hold pLDDT instead.

pLDDT. For AlphaFold models, the B-factor field carries pLDDT — the model's own estimate of local accuracy on a 0–100 scale. Regions 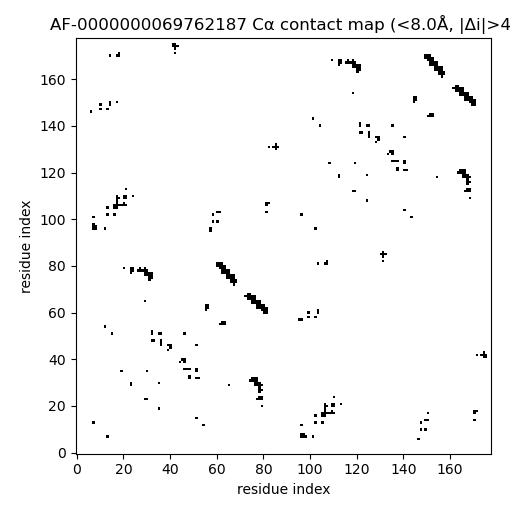with pLDDT<50 should be treated as essentially unmodeled; they often correspond to intrinsically disordered segments.

Backbone torsions (φ/ψ). φ (phi) and ψ (psi) are the two rotatable backbone dihedrals per residue: φ is the C(i-1)–N–Cα–C torsion, ψ is the N–Cα–C–N(i+1) torsion, both in degrees on (−180°, 180°]. α-helical residues cluster near (−60°, −45°); β-strand residues near (−120°, +130°). A Ramachandran plot is simply a scatter of (φ, ψ) for every residue.

Radius of gyration, Cα contacts, bounding box. Radius of gyration (Rg) is the root-mean-square distance of Cα atoms from their centroid — a single number for overall size and compactness. A globular domain of N residues has Rg ≈ 2.2·N^0.38 Å; an extended or disordered chain has a much larger Rg. The Cα contact count is the number of residue pairs whose Cα atoms are within 8 Å and are more than four positions apart in sequence — a standard proxy for tertiary packing density. The bounding box is the smallest axis-aligned box enclosing all Cα atoms.

Secondary structure (3-state, P-SEA). Three-state secondary structure (P-SEA) collapses the eight DSSP classes into helix (a), strand (b), and coil (c). P-SEA assigns these from Cα geometry alone — distances and angles — without requiring backbone oxygens, so it works on any Cα trace.

Secondary structure (8-state, DSSP). Secondary structure is the local, repeating backbone conformation. DSSP classifies it into eight states by reading the hydrogen-bond network: three helix types (H, G, I), two β types (E, B), two non-regular types (T, S), and unstructured coil (-).

Foldseek 3Di. The Foldseek 3Di string encodes local tertiary geometry as a 20-letter alphabet — one character per residue — derived from the relative positions of nearby Cα atoms. Unlike the amino-acid sequence, 3Di is a direct function of the 3D structure, so two proteins with the same fold have similar 3Di strings even at low sequence identity.

mmCIF coordinates. Structure coordinates are given as an mmCIF _atom_site loop: one row per atom with element, residue name, chain id, sequence number, and x/y/z position in Å. Only the four main-chain atoms per residue are included here; side chains are omitted to keep the record compact.

Sequence. This is the polypeptide sequence — one letter per residue, N-terminus first. Length ranges from a few dozen residues for small domains to over a thousand for large multi-domain proteins.